Protein AF-0000000084723306 (afdb_homodimer)

Solvent-accessible surface area (backbone atoms only — not comparable to full-atom values): 21082 Å² total; per-residue (Å²): 136,85,81,79,78,78,78,78,74,77,69,77,75,70,70,51,88,80,43,56,67,40,31,52,38,28,40,52,49,48,55,43,31,53,76,49,67,52,81,83,61,46,76,93,48,53,21,22,34,36,47,52,53,51,26,50,50,51,19,35,56,74,74,40,46,77,64,47,35,43,48,88,34,17,25,87,83,63,43,73,21,88,58,48,54,48,63,30,33,55,72,54,35,30,40,82,69,45,47,48,69,71,45,63,73,64,61,46,41,65,20,32,45,36,32,44,43,87,45,95,94,42,74,44,62,47,41,26,39,31,32,50,48,87,57,57,92,76,39,73,46,27,30,41,32,31,85,47,50,85,89,58,66,44,41,72,47,51,49,75,51,27,60,76,70,39,61,69,76,64,15,74,38,73,84,27,84,26,33,73,27,32,29,34,46,54,88,71,68,102,137,85,80,80,78,78,77,76,72,77,68,77,74,69,69,51,86,79,43,57,66,40,32,53,36,28,37,52,48,49,54,43,31,52,77,48,69,53,82,80,61,44,76,93,48,51,21,23,34,35,47,54,52,51,26,49,51,53,19,34,55,73,74,41,46,75,62,47,35,44,49,90,34,16,25,88,84,62,43,72,21,88,59,50,53,48,65,30,33,54,72,53,34,29,38,81,69,45,48,49,70,72,46,64,74,64,62,47,39,65,22,33,43,35,31,45,44,85,46,95,94,42,73,45,61,46,42,27,38,31,31,48,48,88,57,56,92,77,39,74,46,28,31,41,34,30,82,47,51,85,89,58,66,44,43,72,46,51,50,77,52,25,62,75,68,39,61,69,77,64,15,75,39,72,87,28,84,25,33,73,25,33,31,34,47,53,87,70,69,102

Organism: Cystobacter fuscus (strain ATCC 25194 / DSM 2262 / NBRC 100088 / M29) (NCBI:txid1242864)

InterPro domains:
  IPR009558 Protein of unknown function DUF1175 [PF06672] (15-63)
  IPR009558 Protein of unknown function DUF1175 [PF06672] (76-186)

Radius of gyration: 25.08 Å; Cα contacts (8 Å, |Δi|>4): 666; chains: 2; bounding box: 41×104×66 Å

Nearest PDB structures (foldseek):
  7bk8-assembly1_A  TM=7.528E-01  e=3.345E-08  Pseudomonas aeruginosa PAO1
  2d9w-assembly1_A  TM=4.882E-01  e=3.701E-01  Homo sapiens
  8oig-assembly3_C  TM=3.434E-01  e=7.693E-01  Staphylococcus aureus
  8co8-assembly1_A-2  TM=3.604E-01  e=6.500E+00  West Nile virus
  7bk8-assembly1_A  TM=7.575E-01  e=2.977E-08  Pseudomonas aeruginosa PAO1

Sequence (380 aa):
MLSLLLLLSLHAAPASADEAPLRREVARVAIAQVRQMDPAWHPAQRDCAGLVRFVFRSAYRRWRPERLATPLWRDDRGAPGDFADAETLLARSFVPLGRDEATRESLRTGDVVAFRLERDAGPVFHLMLVVRPEDKAHAPTRVVYHPGEPGAAVRTGVLQSLVTEAPLEWRPVPQNTAFLGFFRFKEWTRMLSLLLLLSLHAAPASADEAPLRREVARVAIAQVRQMDPAWHPAQRDCAGLVRFVFRSAYRRWRPERLATPLWRDDRGAPGDFADAETLLARSFVPLGRDEATRESLRTGDVVAFRLERDAGPVFHLMLVVRPEDKAHAPTRVVYHPGEPGAAVRTGVLQSLVTEAPLEWRPVPQNTAFLGFFRFKEWTR

Secondary structure (DSSP, 8-state):
----------------TTTHHHHHHHHHHHHHHHHS--TTS-GGG-SHHHHHHHHHHHHHHHH-GGGGGS-SEE-TTSSEES---HHHIIIIIEEEEESSHHHHHT--TT-EEEEEE--TT--EEEEEEEE--S-TTTS--EEEE--SSTTPPPEEEEHHHHHHHS-GGG--STT-TTEEEEEEEGGG--/----------------TTTHHHHHHHHHHHHHHHHS--TTS-GGG-SHHHHHHHHHHHHHHHH-GGGGGS-SEE-TTSSEES---HHHIIIIIEEEEESSHHHHHT--TT-EEEEEE--TT--EEEEEEEE--S-TTTS--EEEE--SSTTPPPEEEEHHHHHHHS-GGG--STT-TTEEEEEEEGGG--

Structure (mmCIF, N/CA/C/O backbone):
data_AF-0000000084723306-model_v1
#
loop_
_entity.id
_entity.type
_entity.pdbx_description
1 polymer 'DUF1175 family protein'
#
loop_
_atom_site.group_PDB
_atom_site.id
_atom_site.type_symbol
_atom_site.label_atom_id
_atom_site.label_alt_id
_atom_site.label_comp_id
_atom_site.label_asym_id
_atom_site.label_entity_id
_atom_site.label_seq_id
_atom_site.pdbx_PDB_ins_code
_atom_site.Cartn_x
_atom_site.Cartn_y
_atom_site.Cartn_z
_atom_site.occupancy
_atom_site.B_iso_or_equiv
_atom_site.auth_seq_id
_atom_site.auth_comp_id
_atom_site.auth_asym_id
_atom_site.auth_atom_id
_atom_site.pdbx_PDB_model_num
ATOM 1 N N . MET A 1 1 ? -19.062 -47.281 -40.5 1 42.28 1 MET A N 1
ATOM 2 C CA . MET A 1 1 ? -19.359 -45.938 -39.969 1 42.28 1 MET A CA 1
ATOM 3 C C . MET A 1 1 ? -18.188 -45.406 -39.156 1 42.28 1 MET A C 1
ATOM 5 O O . MET A 1 1 ? -17.891 -45.938 -38.062 1 42.28 1 MET A O 1
ATOM 9 N N . LEU A 1 2 ? -17.094 -44.812 -39.781 1 46.44 2 LEU A N 1
ATOM 10 C CA . LEU A 1 2 ? -15.836 -44.25 -39.281 1 46.44 2 LEU A CA 1
ATOM 11 C C . LEU A 1 2 ? -16.078 -42.969 -38.469 1 46.44 2 LEU A C 1
ATOM 13 O O . LEU A 1 2 ? -16.562 -41.969 -39.031 1 46.44 2 LEU A O 1
ATOM 17 N N . SER A 1 3 ? -16.266 -43.094 -37.125 1 47.47 3 SER A N 1
ATOM 18 C CA . SER A 1 3 ? -16.422 -41.938 -36.219 1 47.47 3 SER A CA 1
ATOM 19 C C . SER A 1 3 ? -15.148 -41.094 -36.188 1 47.47 3 SER A C 1
ATOM 21 O O . SER A 1 3 ? -14.078 -41.594 -35.812 1 47.47 3 SER A O 1
ATOM 23 N N . LEU A 1 4 ? -15.109 -40 -36.938 1 50.31 4 LEU A N 1
ATOM 24 C CA . LEU A 1 4 ? -14.039 -39 -36.906 1 50.31 4 LEU A CA 1
ATOM 25 C C . LEU A 1 4 ? -14.016 -38.281 -35.562 1 50.31 4 LEU A C 1
ATOM 27 O O . LEU A 1 4 ? -14.953 -37.562 -35.25 1 50.31 4 LEU A O 1
ATOM 31 N N . LEU A 1 5 ? -13.172 -38.781 -34.656 1 46.38 5 LEU A N 1
ATOM 32 C CA . LEU A 1 5 ? -12.883 -38.062 -33.406 1 46.38 5 LEU A CA 1
ATOM 33 C C . LEU A 1 5 ? -12.086 -36.812 -33.688 1 46.38 5 LEU A C 1
ATOM 35 O O . LEU A 1 5 ? -10.922 -36.875 -34.094 1 46.38 5 LEU A O 1
ATOM 39 N N . LEU A 1 6 ? -12.742 -35.688 -33.844 1 45.19 6 LEU A N 1
ATOM 40 C CA . LEU A 1 6 ? -12.094 -34.375 -33.938 1 45.19 6 LEU A CA 1
ATOM 41 C C . LEU A 1 6 ? -11.398 -34 -32.625 1 45.19 6 LEU A C 1
ATOM 43 O O . LEU A 1 6 ? -12.062 -33.781 -31.625 1 45.19 6 LEU A O 1
ATOM 47 N N . LEU A 1 7 ? -10.141 -34.344 -32.594 1 42.47 7 LEU A N 1
ATOM 48 C CA . LEU A 1 7 ? -9.305 -33.844 -31.5 1 42.47 7 LEU A CA 1
ATOM 49 C C . LEU A 1 7 ? -9.148 -32.312 -31.625 1 42.47 7 LEU A C 1
ATOM 51 O O . LEU A 1 7 ? -8.477 -31.828 -32.531 1 42.47 7 LEU A O 1
ATOM 55 N N . LEU A 1 8 ? -10.07 -31.531 -31.156 1 43.78 8 LEU A N 1
ATOM 56 C CA . LEU A 1 8 ? -9.852 -30.094 -31 1 43.78 8 LEU A CA 1
ATOM 57 C C . LEU A 1 8 ? -8.648 -29.828 -30.094 1 43.78 8 LEU A C 1
ATOM 59 O O . LEU A 1 8 ? -8.734 -30 -28.875 1 43.78 8 LEU A O 1
ATOM 63 N N . SER A 1 9 ? -7.488 -29.828 -30.672 1 40.56 9 SER A N 1
ATOM 64 C CA . SER A 1 9 ? -6.355 -29.281 -29.938 1 40.56 9 SER A CA 1
ATOM 65 C C . SER A 1 9 ? -6.574 -27.812 -29.578 1 40.56 9 SER A C 1
ATOM 67 O O . SER A 1 9 ? -6.641 -26.969 -30.469 1 40.56 9 SER A O 1
ATOM 69 N N . LEU A 1 10 ? -7.223 -27.531 -28.578 1 40.69 10 LEU A N 1
ATOM 70 C CA . LEU A 1 10 ? -7.176 -26.156 -28.078 1 40.69 10 LEU A CA 1
ATOM 71 C C . LEU A 1 10 ? -5.734 -25.672 -27.969 1 40.69 10 LEU A C 1
ATOM 73 O O . LEU A 1 10 ? -5.047 -25.969 -27 1 40.69 10 LEU A O 1
ATOM 77 N N . HIS A 1 11 ? -5.078 -25.422 -29.094 1 43.56 11 HIS A N 1
ATOM 78 C CA . HIS A 1 11 ? -3.811 -24.703 -29.031 1 43.56 11 HIS A CA 1
ATOM 79 C C . HIS A 1 11 ? -3.932 -23.453 -28.172 1 43.56 11 HIS A C 1
ATOM 81 O O . HIS A 1 11 ? -4.859 -22.656 -28.344 1 43.56 11 HIS A O 1
ATOM 87 N N . ALA A 1 12 ? -3.375 -23.438 -27 1 44.44 12 ALA A N 1
ATOM 88 C CA . ALA A 1 12 ? -3.248 -22.203 -26.234 1 44.44 12 ALA A CA 1
ATOM 89 C C . ALA A 1 12 ? -2.744 -21.062 -27.125 1 44.44 12 ALA A C 1
ATOM 91 O O . ALA A 1 12 ? -1.764 -21.219 -27.844 1 44.44 12 ALA A O 1
ATOM 92 N N . ALA A 1 13 ? -3.545 -20.016 -27.469 1 45.03 13 ALA A N 1
ATOM 93 C CA . ALA A 1 13 ? -3.186 -18.844 -28.266 1 45.03 13 ALA A CA 1
ATOM 94 C C . ALA A 1 13 ? -1.834 -18.281 -27.828 1 45.03 13 ALA A C 1
ATOM 96 O O . ALA A 1 13 ? -1.558 -18.156 -26.641 1 45.03 13 ALA A O 1
ATOM 97 N N . PRO A 1 14 ? -0.809 -18.109 -28.734 1 45.81 14 PRO A N 1
ATOM 98 C CA . PRO A 1 14 ? 0.518 -17.562 -28.422 1 45.81 14 PRO A CA 1
ATOM 99 C C . PRO A 1 14 ? 0.457 -16.266 -27.625 1 45.81 14 PRO A C 1
ATOM 101 O O . PRO A 1 14 ? -0.487 -15.484 -27.766 1 45.81 14 PRO A O 1
ATOM 104 N N . ALA A 1 15 ? 1.093 -16.281 -26.422 1 51.62 15 ALA A N 1
ATOM 105 C CA . ALA A 1 15 ? 1.283 -15.016 -25.719 1 51.62 15 ALA A CA 1
ATOM 106 C C . ALA A 1 15 ? 1.588 -13.891 -26.703 1 51.62 15 ALA A C 1
ATOM 108 O O . ALA A 1 15 ? 2.396 -14.055 -27.609 1 51.62 15 ALA A O 1
ATOM 109 N N . SER A 1 16 ? 0.68 -12.945 -26.828 1 53.72 16 SER A N 1
ATOM 110 C CA . SER A 1 16 ? 1.024 -11.836 -27.719 1 53.72 16 SER A CA 1
ATOM 111 C C . SER A 1 16 ? 2.48 -11.422 -27.547 1 53.72 16 SER A C 1
ATOM 113 O O . SER A 1 16 ? 3.016 -11.469 -26.438 1 53.72 16 SER A O 1
ATOM 115 N N . ALA A 1 17 ? 3.326 -11.414 -28.562 1 56.91 17 ALA A N 1
ATOM 116 C CA . ALA A 1 17 ? 4.727 -11.008 -28.641 1 56.91 17 ALA A CA 1
ATOM 117 C C . ALA A 1 17 ? 5.051 -9.945 -27.594 1 56.91 17 ALA A C 1
ATOM 119 O O . ALA A 1 17 ? 6.188 -9.844 -27.125 1 56.91 17 ALA A O 1
ATOM 120 N N . ASP A 1 18 ? 4 -9.398 -26.953 1 75.56 18 ASP A N 1
ATOM 121 C CA . ASP A 1 18 ? 4.23 -8.234 -26.094 1 75.56 18 ASP A CA 1
ATOM 122 C C . ASP A 1 18 ? 4.289 -8.641 -24.625 1 75.56 18 ASP A C 1
ATOM 124 O O . ASP A 1 18 ? 4.863 -7.926 -23.797 1 75.56 18 ASP A O 1
ATOM 128 N N . GLU A 1 19 ? 4.09 -10.016 -24.312 1 91.12 19 GLU A N 1
ATOM 129 C CA . GLU A 1 19 ? 4.004 -10.422 -22.922 1 91.12 19 GLU A CA 1
ATOM 130 C C . GLU A 1 19 ? 5.254 -11.18 -22.484 1 91.12 19 GLU A C 1
ATOM 132 O O . GLU A 1 19 ? 5.559 -11.25 -21.297 1 91.12 19 GLU A O 1
ATOM 137 N N . ALA A 1 20 ? 5.957 -11.734 -23.453 1 91.88 20 ALA A N 1
ATOM 138 C CA . ALA A 1 20 ? 7.035 -12.672 -23.141 1 91.88 20 ALA A CA 1
ATOM 139 C C . ALA A 1 20 ? 8.102 -12 -22.281 1 91.88 20 ALA A C 1
ATOM 141 O O . ALA A 1 20 ? 8.484 -12.539 -21.234 1 91.88 20 ALA A O 1
ATOM 142 N N . PRO A 1 21 ? 8.516 -10.781 -22.688 1 94.62 21 PRO A N 1
ATOM 143 C CA . PRO A 1 21 ? 9.516 -10.148 -21.828 1 94.62 21 PRO A CA 1
ATOM 144 C C . PRO A 1 21 ? 8.984 -9.844 -20.438 1 94.62 21 PRO A C 1
ATOM 146 O O . PRO A 1 21 ? 9.727 -9.906 -19.453 1 94.62 21 PRO A O 1
ATOM 149 N N . LEU A 1 22 ? 7.742 -9.484 -20.297 1 96.56 22 LEU A N 1
ATOM 150 C CA . LEU A 1 22 ? 7.125 -9.219 -19 1 96.56 22 LEU A CA 1
ATOM 151 C C . LEU A 1 22 ? 7.086 -10.484 -18.141 1 96.56 22 LEU A C 1
ATOM 153 O O . LEU A 1 22 ? 7.449 -10.453 -16.969 1 96.56 22 LEU A O 1
ATOM 157 N N . ARG A 1 23 ? 6.707 -11.586 -18.719 1 96.94 23 ARG A N 1
ATOM 158 C CA . ARG A 1 23 ? 6.637 -12.852 -18 1 96.94 23 ARG A CA 1
ATOM 159 C C . ARG A 1 23 ? 8.023 -13.289 -17.531 1 96.94 23 ARG A C 1
ATOM 161 O O . ARG A 1 23 ? 8.18 -13.773 -16.406 1 96.94 23 ARG A O 1
ATOM 168 N N . ARG A 1 24 ? 8.992 -13.133 -18.359 1 96.5 24 ARG A N 1
ATOM 169 C CA . ARG A 1 24 ? 10.352 -13.469 -17.969 1 96.5 24 ARG A CA 1
ATOM 170 C C . ARG A 1 24 ? 10.812 -12.625 -16.781 1 96.5 24 ARG A C 1
ATOM 172 O O . ARG A 1 24 ? 11.453 -13.133 -15.867 1 96.5 24 ARG A O 1
ATOM 179 N N . GLU A 1 25 ? 10.484 -11.344 -16.859 1 97.38 25 GLU A N 1
ATOM 180 C CA . GLU A 1 25 ? 10.867 -10.453 -15.773 1 97.38 25 GLU A CA 1
ATOM 181 C C . GLU A 1 25 ? 10.117 -10.789 -14.492 1 97.38 25 GLU A C 1
ATOM 183 O O . GLU A 1 25 ? 10.68 -10.719 -13.398 1 97.38 25 GLU A O 1
ATOM 188 N N . VAL A 1 26 ? 8.867 -11.164 -14.602 1 98.19 26 VAL A N 1
ATOM 189 C CA . VAL A 1 26 ? 8.086 -11.617 -13.453 1 98.19 26 VAL A CA 1
ATOM 190 C C . VAL A 1 26 ? 8.781 -12.805 -12.789 1 98.19 26 VAL A C 1
ATOM 192 O O . VAL A 1 26 ? 8.961 -12.828 -11.57 1 98.19 26 VAL A O 1
ATOM 195 N N . ALA A 1 27 ? 9.195 -13.75 -13.602 1 98 27 ALA A N 1
ATOM 196 C CA . ALA A 1 27 ? 9.906 -14.906 -13.078 1 98 27 ALA A CA 1
ATOM 197 C C . ALA A 1 27 ? 11.195 -14.484 -12.367 1 98 27 ALA A C 1
ATOM 199 O O . ALA A 1 27 ? 11.461 -14.914 -11.242 1 98 27 ALA A O 1
ATOM 200 N N . ARG A 1 28 ? 11.938 -13.633 -12.992 1 97.56 28 ARG A N 1
ATOM 201 C CA . ARG A 1 28 ? 13.219 -13.188 -12.445 1 97.56 28 ARG A CA 1
ATOM 202 C C . ARG A 1 28 ? 13.031 -12.484 -11.109 1 97.56 28 ARG A C 1
ATOM 204 O O . ARG A 1 28 ? 13.719 -12.789 -10.133 1 97.56 28 ARG A O 1
ATOM 211 N N . VAL A 1 29 ? 12.109 -11.539 -11.062 1 98.12 29 VAL A N 1
ATOM 212 C CA . VAL A 1 29 ? 11.891 -10.758 -9.852 1 98.12 29 VAL A CA 1
ATOM 213 C C . VAL A 1 29 ? 11.344 -11.664 -8.75 1 98.12 29 VAL A C 1
ATOM 215 O O . VAL A 1 29 ? 11.766 -11.562 -7.594 1 98.12 29 VAL A O 1
ATOM 218 N N . ALA A 1 30 ? 10.406 -12.578 -9.07 1 98.69 30 ALA A N 1
ATOM 219 C CA . ALA A 1 30 ? 9.836 -13.484 -8.078 1 98.69 30 ALA A CA 1
ATOM 220 C C . ALA A 1 30 ? 10.922 -14.359 -7.449 1 98.69 30 ALA A C 1
ATOM 222 O O . ALA A 1 30 ? 11.023 -14.445 -6.223 1 98.69 30 ALA A O 1
ATOM 223 N N . ILE A 1 31 ? 11.719 -14.938 -8.25 1 97.75 31 ILE A N 1
ATOM 224 C CA . ILE A 1 31 ? 12.766 -15.844 -7.785 1 97.75 31 ILE A CA 1
ATOM 225 C C . ILE A 1 31 ? 13.789 -15.062 -6.961 1 97.75 31 ILE A C 1
ATOM 227 O O . ILE A 1 31 ? 14.305 -15.57 -5.961 1 97.75 31 ILE A O 1
ATOM 231 N N . ALA A 1 32 ? 14.078 -13.836 -7.352 1 98.38 32 ALA A N 1
ATOM 232 C CA . ALA A 1 32 ? 15.008 -13 -6.602 1 98.38 32 ALA A CA 1
ATOM 233 C C . ALA A 1 32 ? 14.516 -12.766 -5.176 1 98.38 32 ALA A C 1
ATOM 235 O O . ALA A 1 32 ? 15.312 -12.688 -4.242 1 98.38 32 ALA A O 1
ATOM 236 N N . GLN A 1 33 ? 13.117 -12.68 -5 1 98.44 33 GLN A N 1
ATOM 237 C CA . GLN A 1 33 ? 12.578 -12.438 -3.666 1 98.44 33 GLN A CA 1
ATOM 238 C C . GLN A 1 33 ? 12.789 -13.648 -2.762 1 98.44 33 GLN A C 1
ATOM 240 O O . GLN A 1 33 ? 12.852 -13.508 -1.538 1 98.44 33 GLN A O 1
ATOM 245 N N . VAL A 1 34 ? 12.875 -14.898 -3.334 1 98.56 34 VAL A N 1
ATOM 246 C CA . VAL A 1 34 ? 13.141 -16.109 -2.562 1 98.56 34 VAL A CA 1
ATOM 247 C C . VAL A 1 34 ? 14.555 -16.047 -1.976 1 98.56 34 VAL A C 1
ATOM 249 O O . VAL A 1 34 ? 14.773 -16.438 -0.827 1 98.56 34 VAL A O 1
ATOM 252 N N . ARG A 1 35 ? 15.414 -15.508 -2.73 1 97.5 35 ARG A N 1
ATOM 253 C CA . ARG A 1 35 ? 16.812 -15.422 -2.303 1 97.5 35 ARG A CA 1
ATOM 254 C C . ARG A 1 35 ? 17 -14.289 -1.304 1 97.5 35 ARG A C 1
ATOM 256 O O . ARG A 1 35 ? 17.641 -14.477 -0.262 1 97.5 35 ARG A O 1
ATOM 263 N N . GLN A 1 36 ? 16.531 -13.172 -1.68 1 97.62 36 GLN A N 1
ATOM 264 C CA . GLN A 1 36 ? 16.625 -11.969 -0.862 1 97.62 36 GLN A CA 1
ATOM 265 C C . GLN A 1 36 ? 15.516 -10.977 -1.213 1 97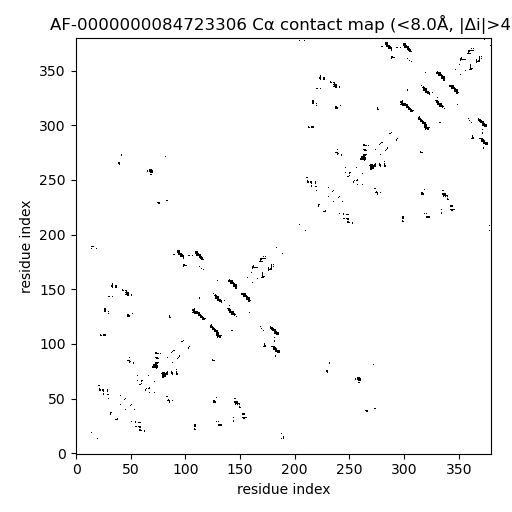.62 36 GLN A C 1
ATOM 267 O O . GLN A 1 36 ? 15.438 -10.5 -2.346 1 97.62 36 GLN A O 1
ATOM 272 N N . MET A 1 37 ? 14.75 -10.719 -0.173 1 97.06 37 MET A N 1
ATOM 273 C CA . MET A 1 37 ? 13.672 -9.766 -0.421 1 97.06 37 MET A CA 1
ATOM 274 C C . MET A 1 37 ? 14.227 -8.383 -0.728 1 97.06 37 MET A C 1
ATOM 276 O O . MET A 1 37 ? 15.125 -7.898 -0.037 1 97.06 37 MET A O 1
ATOM 280 N N . ASP A 1 38 ? 13.734 -7.801 -1.763 1 95.06 38 ASP A N 1
ATOM 281 C CA . ASP A 1 38 ? 14.133 -6.465 -2.195 1 95.06 38 ASP A CA 1
ATOM 282 C C . ASP A 1 38 ? 13.758 -5.414 -1.153 1 95.06 38 ASP A C 1
ATOM 284 O O . ASP A 1 38 ? 12.609 -5.352 -0.715 1 95.06 38 ASP A O 1
ATOM 288 N N . PRO A 1 39 ? 14.703 -4.59 -0.721 1 90.5 39 PRO A N 1
ATOM 289 C CA . PRO A 1 39 ? 14.391 -3.547 0.26 1 90.5 39 PRO A CA 1
ATOM 290 C C . PRO A 1 39 ? 13.336 -2.562 -0.237 1 90.5 39 PRO A C 1
ATOM 292 O O . PRO A 1 39 ? 12.688 -1.889 0.567 1 90.5 39 PRO A O 1
ATOM 295 N N . ALA A 1 40 ? 13.148 -2.484 -1.541 1 90.06 40 ALA A N 1
ATOM 296 C CA . ALA A 1 40 ? 12.125 -1.611 -2.105 1 90.06 40 ALA A CA 1
ATOM 297 C C . ALA A 1 40 ? 10.727 -2.168 -1.849 1 90.06 40 ALA A C 1
ATOM 299 O O . ALA A 1 40 ? 9.727 -1.455 -1.992 1 90.06 40 ALA A O 1
ATOM 300 N N . TRP A 1 41 ? 10.656 -3.422 -1.561 1 94.94 41 TRP A N 1
ATOM 301 C CA . TRP A 1 41 ? 9.391 -4.031 -1.144 1 94.94 41 TRP A CA 1
ATOM 302 C C . TRP A 1 41 ? 9.172 -3.844 0.353 1 94.94 41 TRP A C 1
ATOM 304 O O . TRP A 1 41 ? 9.578 -4.684 1.158 1 94.94 41 TRP A O 1
ATOM 314 N N . HIS A 1 42 ? 8.477 -2.832 0.705 1 93.62 42 HIS A N 1
ATOM 315 C CA . HIS A 1 42 ? 8.352 -2.369 2.082 1 93.62 42 HIS A CA 1
ATOM 316 C C . HIS A 1 42 ? 7.754 -3.449 2.975 1 93.62 42 HIS A C 1
ATOM 318 O O . HIS A 1 42 ? 6.801 -4.129 2.58 1 93.62 42 HIS A O 1
ATOM 324 N N . PRO A 1 43 ? 8.242 -3.559 4.199 1 93.19 43 PRO A N 1
ATOM 325 C CA . PRO A 1 43 ? 7.801 -4.625 5.102 1 93.19 43 PRO A CA 1
ATOM 326 C C . PRO A 1 43 ? 6.289 -4.621 5.32 1 93.19 43 PRO A C 1
ATOM 328 O O . PRO A 1 43 ? 5.668 -5.684 5.387 1 93.19 43 PRO A O 1
ATOM 331 N N . ALA A 1 44 ? 5.672 -3.457 5.277 1 93.31 44 ALA A N 1
ATOM 332 C CA . ALA A 1 44 ? 4.242 -3.336 5.551 1 93.31 44 ALA A CA 1
ATOM 333 C C . ALA A 1 44 ? 3.414 -3.871 4.387 1 93.31 44 ALA A C 1
ATOM 335 O O . ALA A 1 44 ? 2.203 -4.066 4.516 1 93.31 44 ALA A O 1
ATOM 336 N N . GLN A 1 45 ? 4.09 -4.105 3.285 1 95.31 45 GLN A N 1
ATOM 337 C CA . GLN A 1 45 ? 3.396 -4.574 2.09 1 95.31 45 GLN A CA 1
ATOM 338 C C . GLN A 1 45 ? 3.65 -6.062 1.858 1 95.31 45 GLN A C 1
ATOM 340 O O . GLN A 1 45 ? 3.146 -6.641 0.893 1 95.31 45 GLN A O 1
ATOM 345 N N . ARG A 1 46 ? 4.395 -6.703 2.748 1 97.31 46 ARG A N 1
ATOM 346 C CA . ARG A 1 46 ? 4.891 -8.047 2.471 1 97.31 46 ARG A CA 1
ATOM 347 C C . ARG A 1 46 ? 3.879 -9.102 2.908 1 97.31 46 ARG A C 1
ATOM 349 O O . ARG A 1 46 ? 3.855 -9.5 4.074 1 97.31 46 ARG A O 1
ATOM 356 N N . ASP A 1 47 ? 3.049 -9.531 2.047 1 98 47 ASP A N 1
ATOM 357 C CA . ASP A 1 47 ? 2.115 -10.656 2.098 1 98 47 ASP A CA 1
ATOM 358 C C . ASP A 1 47 ? 1.979 -11.32 0.729 1 98 47 ASP A C 1
ATOM 360 O O . ASP A 1 47 ? 2.729 -11 -0.197 1 98 47 ASP A O 1
ATOM 364 N N . CYS A 1 48 ? 1.097 -12.25 0.614 1 98.62 48 CYS A N 1
ATOM 365 C CA . CYS A 1 48 ? 0.976 -12.992 -0.638 1 98.62 48 CYS A CA 1
ATOM 366 C C . CYS A 1 48 ? 0.579 -12.062 -1.781 1 98.62 48 CYS A C 1
ATOM 368 O O . CYS A 1 48 ? 1.154 -12.133 -2.869 1 98.62 48 CYS A O 1
ATOM 370 N N . ALA A 1 49 ? -0.453 -11.211 -1.558 1 98.69 49 ALA A N 1
ATOM 371 C CA . ALA A 1 49 ? -0.891 -10.266 -2.578 1 98.69 49 ALA A CA 1
ATOM 372 C C . ALA A 1 49 ? 0.172 -9.203 -2.83 1 98.69 49 ALA A C 1
ATOM 374 O O . ALA A 1 49 ? 0.334 -8.727 -3.957 1 98.69 49 ALA A O 1
ATOM 375 N N . GLY A 1 50 ? 0.875 -8.812 -1.754 1 98.31 50 GLY A N 1
ATOM 376 C CA . GLY A 1 50 ? 1.97 -7.863 -1.893 1 98.31 50 GLY A CA 1
ATOM 377 C C . GLY A 1 50 ? 3.076 -8.359 -2.805 1 98.31 50 GLY A C 1
ATOM 378 O O . GLY A 1 50 ? 3.674 -7.574 -3.547 1 98.31 50 GLY A O 1
ATOM 379 N N . LEU A 1 51 ? 3.395 -9.633 -2.73 1 98.81 51 LEU A N 1
ATOM 380 C CA . LEU A 1 51 ? 4.387 -10.203 -3.633 1 98.81 51 LEU A CA 1
ATOM 381 C C . LEU A 1 51 ? 3.941 -10.078 -5.086 1 98.81 51 LEU A C 1
ATOM 383 O O . LEU A 1 51 ? 4.727 -9.68 -5.949 1 98.81 51 LEU A O 1
ATOM 387 N N . VAL A 1 52 ? 2.658 -10.375 -5.332 1 98.81 52 VAL A N 1
ATOM 388 C CA . VAL A 1 52 ? 2.123 -10.273 -6.684 1 98.81 52 VAL A CA 1
ATOM 389 C C . VAL A 1 52 ? 2.23 -8.828 -7.176 1 98.81 52 VAL A C 1
ATOM 391 O O . VAL A 1 52 ? 2.764 -8.57 -8.258 1 98.81 52 VAL A O 1
ATOM 394 N N . ARG A 1 53 ? 1.778 -7.879 -6.332 1 97.75 53 ARG A N 1
ATOM 395 C CA . ARG A 1 53 ? 1.815 -6.469 -6.715 1 97.75 53 ARG A CA 1
ATOM 396 C C . ARG A 1 53 ? 3.246 -6.012 -6.977 1 97.75 53 ARG A C 1
ATOM 398 O O . ARG A 1 53 ? 3.516 -5.336 -7.969 1 97.75 53 ARG A O 1
ATOM 405 N N . PHE A 1 54 ? 4.164 -6.379 -6.105 1 97.38 54 PHE A N 1
ATOM 406 C CA . PHE A 1 54 ? 5.551 -5.938 -6.203 1 97.38 54 PHE A CA 1
ATOM 407 C C . PHE A 1 54 ? 6.207 -6.48 -7.469 1 97.38 54 PHE A C 1
ATOM 409 O O . PHE A 1 54 ? 6.844 -5.738 -8.211 1 97.38 54 PHE A O 1
ATOM 416 N N . VAL A 1 55 ? 5.996 -7.766 -7.711 1 98.38 55 VAL A N 1
ATOM 417 C CA . VAL A 1 55 ? 6.637 -8.461 -8.82 1 98.38 55 VAL A CA 1
ATOM 418 C C . VAL A 1 55 ? 6.121 -7.906 -10.148 1 98.38 55 VAL A C 1
ATOM 420 O O . VAL A 1 55 ? 6.906 -7.586 -11.047 1 98.38 55 VAL A O 1
ATOM 423 N N . PHE A 1 56 ? 4.809 -7.77 -10.258 1 97.38 56 PHE A N 1
ATOM 424 C CA . PHE A 1 56 ? 4.23 -7.258 -11.492 1 97.38 56 PHE A CA 1
ATOM 425 C C . PHE A 1 56 ? 4.652 -5.812 -11.727 1 97.38 56 PHE A C 1
ATOM 427 O O . PHE A 1 56 ? 5.062 -5.453 -12.836 1 97.38 56 PHE A O 1
ATOM 434 N N . ARG A 1 57 ? 4.562 -5.016 -10.727 1 94.25 57 ARG A N 1
ATOM 435 C CA . ARG A 1 57 ? 4.949 -3.619 -10.891 1 94.25 57 ARG A CA 1
ATOM 436 C C . ARG A 1 57 ? 6.414 -3.5 -11.297 1 94.25 57 ARG A C 1
ATOM 438 O O . ARG A 1 57 ? 6.758 -2.691 -12.164 1 94.25 57 ARG A O 1
ATOM 445 N N . SER A 1 58 ? 7.27 -4.316 -10.656 1 94.31 58 SER A N 1
ATOM 446 C CA . SER A 1 58 ? 8.688 -4.324 -11 1 94.31 58 SER A CA 1
ATOM 447 C C . SER A 1 58 ? 8.906 -4.703 -12.461 1 94.31 58 SER A C 1
ATOM 449 O O . SER A 1 58 ? 9.695 -4.07 -13.164 1 94.31 58 SER A O 1
ATOM 451 N N . ALA A 1 59 ? 8.164 -5.707 -12.867 1 96.5 59 ALA A N 1
ATOM 452 C CA . ALA A 1 59 ? 8.305 -6.16 -14.25 1 96.5 59 ALA A CA 1
ATOM 453 C C . ALA A 1 59 ? 7.852 -5.086 -15.227 1 96.5 59 ALA A C 1
ATOM 455 O O . ALA A 1 59 ? 8.539 -4.809 -16.219 1 96.5 59 ALA A O 1
ATOM 456 N N . TYR A 1 60 ? 6.707 -4.453 -14.961 1 93.75 60 TYR A N 1
ATOM 457 C CA . TYR A 1 60 ? 6.188 -3.42 -15.844 1 93.75 60 TYR A CA 1
ATOM 458 C C . TYR A 1 60 ? 7.086 -2.188 -15.836 1 93.75 60 TYR A C 1
ATOM 460 O O . TYR A 1 60 ? 7.25 -1.523 -16.859 1 93.75 60 TYR A O 1
ATOM 468 N N . ARG A 1 61 ? 7.664 -1.862 -14.719 1 90.5 61 ARG A N 1
ATOM 469 C CA . ARG A 1 61 ? 8.594 -0.739 -14.648 1 90.5 61 ARG A CA 1
ATOM 470 C C . ARG A 1 61 ? 9.773 -0.937 -15.594 1 90.5 61 ARG A C 1
ATOM 472 O O . ARG A 1 61 ? 10.234 0.015 -16.219 1 90.5 61 ARG A O 1
ATOM 479 N N . ARG A 1 62 ? 10.188 -2.135 -15.695 1 92.62 62 ARG A N 1
ATOM 480 C CA . ARG A 1 62 ? 11.367 -2.432 -16.5 1 92.62 62 ARG A CA 1
ATOM 481 C C . ARG A 1 62 ? 11.016 -2.506 -17.984 1 92.62 62 ARG A C 1
ATOM 483 O O . ARG A 1 62 ? 11.75 -1.991 -18.828 1 92.62 62 ARG A O 1
ATOM 490 N N . TRP A 1 63 ? 9.859 -3.051 -18.297 1 94.62 63 TRP A N 1
ATOM 491 C CA . TRP A 1 63 ? 9.68 -3.439 -19.703 1 94.62 63 TRP A CA 1
ATOM 492 C C . TRP A 1 63 ? 8.57 -2.621 -20.344 1 94.62 63 TRP A C 1
ATOM 494 O O . TRP A 1 63 ? 8.492 -2.533 -21.578 1 94.62 63 TRP A O 1
ATOM 504 N N . ARG A 1 64 ? 7.648 -2.078 -19.562 1 93.62 64 ARG A N 1
ATOM 505 C CA . ARG A 1 64 ? 6.547 -1.275 -20.078 1 93.62 64 ARG A CA 1
ATOM 506 C C . ARG A 1 64 ? 6.164 -0.173 -19.094 1 93.62 64 ARG A C 1
ATOM 508 O O . ARG A 1 64 ? 5.012 -0.091 -18.672 1 93.62 64 ARG A O 1
ATOM 515 N N . PRO A 1 65 ? 7.105 0.74 -18.812 1 87.88 65 PRO A N 1
ATOM 516 C CA . PRO A 1 65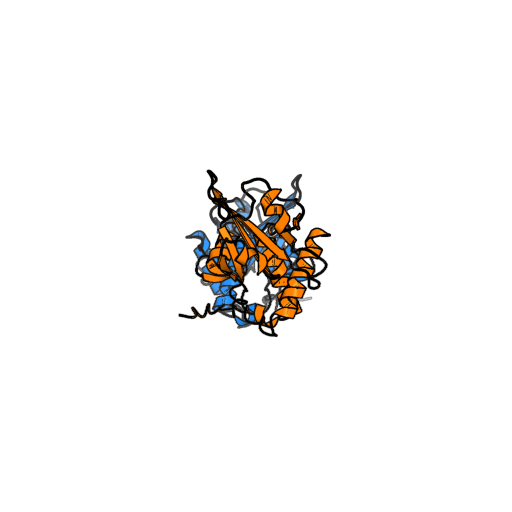 ? 6.844 1.765 -17.797 1 87.88 65 PRO A CA 1
ATOM 517 C C . PRO A 1 65 ? 5.652 2.652 -18.156 1 87.88 65 PRO A C 1
ATOM 519 O O . PRO A 1 65 ? 4.969 3.16 -17.266 1 87.88 65 PRO A O 1
ATOM 522 N N . GLU A 1 66 ? 5.316 2.797 -19.422 1 85.5 66 GLU A N 1
ATOM 523 C CA . GLU A 1 66 ? 4.207 3.643 -19.844 1 85.5 66 GLU A CA 1
ATOM 524 C C . GLU A 1 66 ? 2.871 3.084 -19.359 1 85.5 66 GLU A C 1
ATOM 526 O O . GLU A 1 66 ? 1.924 3.838 -19.125 1 85.5 66 GLU A O 1
ATOM 531 N N . ARG A 1 67 ? 2.809 1.784 -19.156 1 90.25 67 ARG A N 1
ATOM 532 C CA . ARG A 1 67 ? 1.573 1.154 -18.703 1 90.25 67 ARG A CA 1
ATOM 533 C C . ARG A 1 67 ? 1.282 1.506 -17.25 1 90.25 67 ARG A C 1
ATOM 535 O O . ARG A 1 67 ? 0.135 1.43 -16.812 1 90.25 67 ARG A O 1
ATOM 542 N N . LEU A 1 68 ? 2.27 1.978 -16.562 1 87 68 LEU A N 1
ATOM 543 C CA . LEU A 1 68 ? 2.113 2.299 -15.148 1 87 68 LEU A CA 1
ATOM 544 C C . LEU A 1 68 ? 1.587 3.719 -14.969 1 87 68 LEU A C 1
ATOM 546 O O . LEU A 1 68 ? 1.432 4.188 -13.836 1 87 68 LEU A O 1
ATOM 550 N N . ALA A 1 69 ? 1.32 4.375 -16.062 1 82.12 69 ALA A N 1
ATOM 551 C CA . ALA A 1 69 ? 0.66 5.676 -15.984 1 82.12 69 ALA A CA 1
ATOM 552 C C . ALA A 1 69 ? -0.703 5.555 -15.305 1 82.12 69 ALA A C 1
ATOM 554 O O . ALA A 1 69 ? -1.195 6.516 -14.711 1 82.12 69 ALA A O 1
ATOM 555 N N . THR A 1 70 ? -1.324 4.406 -15.422 1 84.81 70 THR A N 1
ATOM 556 C CA . THR A 1 70 ? -2.512 4.031 -14.664 1 84.81 70 THR A CA 1
ATOM 557 C C . THR A 1 70 ? -2.242 2.795 -13.805 1 84.81 70 THR A C 1
ATOM 559 O O . THR A 1 70 ? -1.474 1.916 -14.203 1 84.81 70 THR A O 1
ATOM 562 N N . PRO A 1 71 ? -2.832 2.793 -12.695 1 88.5 71 PRO A N 1
ATOM 563 C CA . PRO A 1 71 ? -2.58 1.643 -11.828 1 88.5 71 PRO A CA 1
ATOM 564 C C . PRO A 1 71 ? -2.879 0.31 -12.508 1 88.5 71 PRO A C 1
ATOM 566 O O . PRO A 1 71 ? -3.834 0.209 -13.281 1 88.5 71 PRO A O 1
ATOM 569 N N . LEU A 1 72 ? -2.107 -0.709 -12.172 1 92.06 72 LEU A N 1
ATOM 570 C CA . LEU A 1 72 ? -2.252 -2.035 -12.758 1 92.06 72 LEU A CA 1
ATOM 571 C C . LEU A 1 72 ? -3.496 -2.736 -12.219 1 92.06 72 LEU A C 1
ATOM 573 O O . LEU A 1 72 ? -4.062 -3.605 -12.891 1 92.06 72 LEU A O 1
ATOM 577 N N . TRP A 1 73 ? -3.846 -2.346 -10.977 1 95.69 73 TRP A N 1
ATOM 578 C CA . TRP A 1 73 ? -4.898 -3.086 -10.297 1 95.69 73 TRP A CA 1
ATOM 579 C C . TRP A 1 73 ? -6.199 -2.285 -10.266 1 95.69 73 TRP A C 1
ATOM 581 O O . TRP A 1 73 ? -6.23 -1.128 -10.695 1 95.69 73 TRP A O 1
ATOM 591 N N . ARG A 1 74 ? -7.176 -3 -9.953 1 94.69 74 ARG A N 1
ATOM 592 C CA . ARG A 1 74 ? -8.453 -2.373 -9.633 1 94.69 74 ARG A CA 1
ATOM 593 C C . ARG A 1 74 ? -8.812 -2.568 -8.164 1 94.69 74 ARG A C 1
ATOM 595 O O . ARG A 1 74 ? -8.547 -3.629 -7.59 1 94.69 74 ARG A O 1
ATOM 602 N N . ASP A 1 75 ? -9.383 -1.503 -7.605 1 91.44 75 ASP A N 1
ATOM 603 C CA . ASP A 1 75 ? -9.781 -1.599 -6.203 1 91.44 75 ASP A CA 1
ATOM 604 C C . ASP A 1 75 ? -11.148 -2.268 -6.066 1 91.44 75 ASP A C 1
ATOM 606 O O . ASP A 1 75 ? -11.664 -2.834 -7.031 1 91.44 75 ASP A O 1
ATOM 610 N N . ASP A 1 76 ? -11.672 -2.346 -4.867 1 89.31 76 ASP A N 1
ATOM 611 C CA . ASP A 1 76 ? -12.883 -3.096 -4.551 1 89.31 76 ASP A CA 1
ATOM 612 C C . ASP A 1 76 ? -14.094 -2.512 -5.277 1 89.31 76 ASP A C 1
ATOM 614 O O . ASP A 1 76 ? -15.117 -3.186 -5.43 1 89.31 76 ASP A O 1
ATOM 618 N N . ARG A 1 77 ? -13.938 -1.264 -5.766 1 88.88 77 ARG A N 1
ATOM 619 C CA . ARG A 1 77 ? -15.031 -0.636 -6.508 1 88.88 77 ARG A CA 1
ATOM 620 C C . ARG A 1 77 ? -14.812 -0.766 -8.016 1 88.88 77 ARG A C 1
ATOM 622 O O . ARG A 1 77 ? -15.609 -0.267 -8.805 1 88.88 77 ARG A O 1
ATOM 629 N N . GLY A 1 78 ? -13.727 -1.329 -8.367 1 91.31 78 GLY A N 1
ATOM 630 C CA . GLY A 1 78 ? -13.438 -1.548 -9.773 1 91.31 78 GLY A CA 1
ATOM 631 C C . GLY A 1 78 ? -12.648 -0.412 -10.406 1 91.31 78 GLY A C 1
ATOM 632 O O . GLY A 1 78 ? -12.406 -0.415 -11.617 1 91.31 78 GLY A O 1
ATOM 633 N N . ALA A 1 79 ? -12.281 0.505 -9.609 1 88.5 79 ALA A N 1
ATOM 634 C CA . ALA A 1 79 ? -11.508 1.63 -10.117 1 88.5 79 ALA A CA 1
ATOM 635 C C . ALA A 1 79 ? -10.008 1.316 -10.094 1 88.5 79 ALA A C 1
ATOM 637 O O . ALA A 1 79 ? -9.555 0.505 -9.281 1 88.5 79 ALA A O 1
ATOM 638 N N . PRO A 1 80 ? -9.281 1.969 -11.008 1 89.19 80 PRO A N 1
ATOM 639 C CA . PRO A 1 80 ? -7.828 1.763 -10.945 1 89.19 80 PRO A CA 1
ATOM 640 C C . PRO A 1 80 ? -7.242 2.104 -9.578 1 89.19 80 PRO A C 1
ATOM 642 O O . PRO A 1 80 ? -7.605 3.123 -8.984 1 89.19 80 PRO A O 1
ATOM 645 N N . GLY A 1 81 ? -6.441 1.254 -9.031 1 89 81 GLY A N 1
ATOM 646 C CA . GLY A 1 81 ? -5.816 1.452 -7.734 1 89 81 GLY A CA 1
ATOM 647 C C . GLY A 1 81 ? -4.434 0.83 -7.641 1 89 81 GLY A C 1
ATOM 648 O O . GLY A 1 81 ? -4.18 -0.223 -8.227 1 89 81 GLY A O 1
ATOM 649 N N . ASP A 1 82 ? -3.58 1.452 -6.848 1 85.75 82 ASP A N 1
ATOM 650 C CA . ASP A 1 82 ? -2.211 0.966 -6.703 1 85.75 82 ASP A CA 1
ATOM 651 C C . ASP A 1 82 ? -2.141 -0.193 -5.715 1 85.75 82 ASP A C 1
ATOM 653 O O . ASP A 1 82 ? -1.135 -0.904 -5.652 1 85.75 82 ASP A O 1
ATOM 657 N N . PHE A 1 83 ? -3.184 -0.307 -4.953 1 93.31 83 PHE A N 1
ATOM 658 C CA . PHE A 1 83 ? -3.258 -1.376 -3.967 1 93.31 83 PHE A CA 1
ATOM 659 C C . PHE A 1 83 ? -4.484 -2.248 -4.203 1 93.31 83 PHE A C 1
ATOM 661 O O . PHE A 1 83 ? -5.562 -1.741 -4.523 1 93.31 83 PHE A O 1
ATOM 668 N N . ALA A 1 84 ? -4.352 -3.486 -4.004 1 96.75 84 ALA A N 1
ATOM 669 C CA . ALA A 1 84 ? -5.41 -4.492 -3.916 1 96.75 84 ALA A CA 1
ATOM 670 C C . ALA A 1 84 ? -4.969 -5.68 -3.068 1 96.75 84 ALA A C 1
ATOM 672 O O . ALA A 1 84 ? -3.848 -6.176 -3.217 1 96.75 84 ALA A O 1
ATOM 673 N N . ASP A 1 85 ? -5.809 -6.086 -2.127 1 97.06 85 ASP A N 1
ATOM 674 C CA . ASP A 1 85 ? -5.488 -7.301 -1.385 1 97.06 85 ASP A CA 1
ATOM 675 C C . ASP A 1 85 ? -5.785 -8.547 -2.215 1 97.06 85 ASP A C 1
ATOM 677 O O . ASP A 1 85 ? -6.172 -8.445 -3.381 1 97.06 85 ASP A O 1
ATOM 681 N N . ALA A 1 86 ? -5.559 -9.664 -1.623 1 98.56 86 ALA A N 1
ATOM 682 C CA . ALA A 1 86 ? -5.66 -10.922 -2.363 1 98.56 86 ALA A CA 1
ATOM 683 C C . ALA A 1 86 ? -7.066 -11.109 -2.93 1 98.56 86 ALA A C 1
ATOM 685 O O . ALA A 1 86 ? -7.23 -11.414 -4.113 1 98.56 86 ALA A O 1
ATOM 686 N N . GLU A 1 87 ? -8.055 -10.906 -2.068 1 98 87 GLU A N 1
ATOM 687 C CA . GLU A 1 87 ? -9.445 -11.047 -2.5 1 98 87 GLU A CA 1
ATOM 688 C C . GLU A 1 87 ? -9.766 -10.102 -3.654 1 98 87 GLU A C 1
ATOM 690 O O . GLU A 1 87 ? -10.352 -10.508 -4.656 1 98 87 GLU A O 1
ATOM 695 N N . THR A 1 88 ? -9.367 -8.883 -3.533 1 97.75 88 THR A N 1
ATOM 696 C CA . THR A 1 88 ? -9.664 -7.859 -4.531 1 97.75 88 THR A CA 1
ATOM 697 C C . THR A 1 88 ? -8.922 -8.141 -5.832 1 97.75 88 THR A C 1
ATOM 699 O O . THR A 1 88 ? -9.477 -7.973 -6.922 1 97.75 88 THR A O 1
ATOM 702 N N . LEU A 1 89 ? -7.621 -8.555 -5.758 1 98.56 89 LEU A N 1
ATOM 703 C CA . LEU A 1 89 ? -6.879 -8.938 -6.953 1 98.56 89 LEU A CA 1
ATOM 704 C C . LEU A 1 89 ? -7.633 -10 -7.742 1 98.56 89 LEU A C 1
ATOM 706 O O . LEU A 1 89 ? -7.871 -9.844 -8.945 1 98.56 89 LEU A O 1
ATOM 710 N N . LEU A 1 90 ? -8.055 -11.07 -7.047 1 98.69 90 LEU A N 1
ATOM 711 C CA . LEU A 1 90 ? -8.727 -12.18 -7.711 1 98.69 90 LEU A CA 1
ATOM 712 C C . LEU A 1 90 ? -10.047 -11.734 -8.328 1 98.69 90 LEU A C 1
ATOM 714 O O . LEU A 1 90 ? -10.375 -12.117 -9.453 1 98.69 90 LEU A O 1
ATOM 718 N N . ALA A 1 91 ? -10.758 -10.844 -7.609 1 97.88 91 ALA A N 1
ATOM 719 C CA . ALA A 1 91 ? -12.102 -10.445 -8.016 1 97.88 91 ALA A CA 1
ATOM 720 C C . ALA A 1 91 ? -12.055 -9.422 -9.148 1 97.88 91 ALA A C 1
ATOM 722 O O . ALA A 1 91 ? -12.945 -9.391 -10 1 97.88 91 ALA A O 1
ATOM 723 N N . ARG A 1 92 ? -10.945 -8.633 -9.172 1 97.81 92 ARG A N 1
ATOM 724 C CA . ARG A 1 92 ? -11.055 -7.449 -10.008 1 97.81 92 ARG A CA 1
ATOM 725 C C . ARG A 1 92 ? -9.977 -7.441 -11.086 1 97.81 92 ARG A C 1
ATOM 727 O O . ARG A 1 92 ? -10.164 -6.848 -12.156 1 97.81 92 ARG A O 1
ATOM 734 N N . SER A 1 93 ? -8.82 -8.07 -10.82 1 98.25 93 SER A N 1
ATOM 735 C CA . SER A 1 93 ? -7.684 -7.859 -11.711 1 98.25 93 SER A CA 1
ATOM 736 C C . SER A 1 93 ? -7.23 -9.164 -12.352 1 98.25 93 SER A C 1
ATOM 738 O O . SER A 1 93 ? -6.371 -9.172 -13.234 1 98.25 93 SER A O 1
ATOM 740 N N . PHE A 1 94 ? -7.785 -10.281 -11.93 1 98.56 94 PHE A N 1
ATOM 741 C CA . PHE A 1 94 ? -7.457 -11.594 -12.477 1 98.56 94 PHE A CA 1
ATOM 742 C C . PHE A 1 94 ? -8.711 -12.305 -12.977 1 98.56 94 PHE A C 1
ATOM 744 O O . PHE A 1 94 ? -9.828 -11.945 -12.594 1 98.56 94 PHE A O 1
ATOM 751 N N . VAL A 1 95 ? -8.539 -13.289 -13.859 1 98.5 95 VAL A N 1
ATOM 752 C CA . VAL A 1 95 ? -9.633 -14.117 -14.359 1 98.5 95 VAL A CA 1
ATOM 753 C C . VAL A 1 95 ? -9.375 -15.578 -14.016 1 98.5 95 VAL A C 1
ATOM 755 O O . VAL A 1 95 ? -8.227 -16.031 -14.031 1 98.5 95 VAL A O 1
ATOM 758 N N . PRO A 1 96 ? -10.414 -16.359 -13.695 1 98.69 96 PRO A N 1
ATOM 759 C CA . PRO A 1 96 ? -10.227 -17.781 -13.414 1 98.69 96 PRO A CA 1
ATOM 760 C C . PRO A 1 96 ? -9.875 -18.594 -14.664 1 98.69 96 PRO A C 1
ATOM 762 O O . PRO A 1 96 ? -10.438 -18.344 -15.734 1 98.69 96 PRO A O 1
ATOM 765 N N . LEU A 1 97 ? -8.938 -19.484 -14.523 1 98.56 97 LEU A N 1
ATOM 766 C CA . LEU A 1 97 ? -8.562 -20.375 -15.617 1 98.56 97 LEU A CA 1
ATOM 767 C C . LEU A 1 97 ? -9.195 -21.75 -15.438 1 98.56 97 LEU A C 1
ATOM 769 O O . LEU A 1 97 ? -9.344 -22.5 -16.406 1 98.56 97 LEU A O 1
ATOM 773 N N . GLY A 1 98 ? -9.562 -22.109 -14.25 1 98.44 98 GLY A N 1
ATOM 774 C CA . GLY A 1 98 ? -10.078 -23.422 -13.93 1 98.44 98 GLY A CA 1
ATOM 775 C C . GLY A 1 98 ? -9.406 -24.047 -12.719 1 98.44 98 GLY A C 1
ATOM 776 O O . GLY A 1 98 ? -8.555 -23.422 -12.078 1 98.44 98 GLY A O 1
ATOM 777 N N . ARG A 1 99 ? -9.758 -25.312 -12.375 1 98.5 99 ARG A N 1
ATOM 778 C CA . ARG A 1 99 ? -9.297 -25.984 -11.164 1 98.5 99 ARG A CA 1
ATOM 779 C C . ARG A 1 99 ? -8.734 -27.375 -11.484 1 98.5 99 ARG A C 1
ATOM 781 O O . ARG A 1 99 ? -8.312 -28.094 -10.586 1 98.5 99 ARG A O 1
ATOM 788 N N . ASP A 1 100 ? -8.727 -27.719 -12.758 1 98.06 100 ASP A N 1
ATOM 789 C CA . ASP A 1 100 ? -8.438 -29.109 -13.086 1 98.06 100 ASP A CA 1
ATOM 790 C C . ASP A 1 100 ? -6.969 -29.297 -13.477 1 98.06 100 ASP A C 1
ATOM 792 O O . ASP A 1 100 ? -6.215 -28.312 -13.539 1 98.06 100 ASP A O 1
ATOM 796 N N . GLU A 1 101 ? -6.578 -30.547 -13.695 1 97.12 101 GLU A N 1
ATOM 797 C CA . GLU A 1 101 ? -5.199 -30.906 -14 1 97.12 101 GLU A CA 1
ATOM 798 C C . GLU A 1 101 ? -4.75 -30.312 -15.328 1 97.12 101 GLU A C 1
ATOM 800 O O . GLU A 1 101 ? -3.613 -29.859 -15.461 1 97.12 101 GLU A O 1
ATOM 805 N N . ALA A 1 102 ? -5.621 -30.359 -16.297 1 97.5 102 ALA A N 1
ATOM 806 C CA . ALA A 1 102 ? -5.277 -29.797 -17.609 1 97.5 102 ALA A CA 1
ATOM 807 C C . ALA A 1 102 ? -4.914 -28.312 -17.484 1 97.5 102 ALA A C 1
ATOM 809 O O . ALA A 1 102 ? -3.957 -27.859 -18.109 1 97.5 102 ALA A O 1
ATOM 810 N N . THR A 1 103 ? -5.723 -27.609 -16.672 1 97.94 103 THR A N 1
ATOM 811 C CA . THR A 1 103 ? -5.422 -26.203 -16.422 1 97.94 103 THR A CA 1
ATOM 812 C C . THR A 1 103 ? -4.074 -26.047 -15.734 1 97.94 103 THR A C 1
ATOM 814 O O . THR A 1 103 ? -3.264 -25.203 -16.125 1 97.94 103 THR A O 1
ATOM 817 N N . ARG A 1 104 ? -3.797 -26.844 -14.758 1 97.88 104 ARG A N 1
ATOM 818 C CA . ARG A 1 104 ? -2.527 -26.797 -14.039 1 97.88 104 ARG A CA 1
ATOM 819 C C . ARG A 1 104 ? -1.35 -26.953 -14.992 1 97.88 104 ARG A C 1
ATOM 821 O O . ARG A 1 104 ? -0.344 -26.25 -14.867 1 97.88 104 ARG A O 1
ATOM 828 N N . GLU A 1 105 ? -1.442 -27.812 -15.977 1 94.62 105 GLU A N 1
ATOM 829 C CA . GLU A 1 105 ? -0.36 -28.109 -16.906 1 94.62 105 GLU A CA 1
ATOM 830 C C . GLU A 1 105 ? -0.162 -26.969 -17.906 1 94.62 105 GLU A C 1
ATOM 832 O O . GLU A 1 105 ? 0.879 -26.891 -18.562 1 94.62 105 GLU A O 1
ATOM 837 N N . SER A 1 106 ? -1.171 -26.078 -18 1 95.25 106 SER A N 1
ATOM 838 C CA . SER A 1 106 ? -1.13 -25.047 -19.031 1 95.25 106 SER A CA 1
ATOM 839 C C . SER A 1 106 ? -0.728 -23.703 -18.438 1 95.25 106 SER A C 1
ATOM 841 O O . SER A 1 106 ? -0.687 -22.688 -19.156 1 95.25 106 SER A O 1
ATOM 843 N N . LEU A 1 107 ? -0.453 -23.703 -17.156 1 97.12 107 LEU A N 1
ATOM 844 C CA . LEU A 1 107 ? -0.151 -22.453 -16.484 1 97.12 107 LEU A CA 1
ATOM 845 C C . LEU A 1 107 ? 1.123 -21.828 -17.047 1 97.12 107 LEU A C 1
ATOM 847 O O . LEU A 1 107 ? 2.018 -22.531 -17.5 1 97.12 107 LEU A O 1
ATOM 851 N N . ARG A 1 108 ? 1.156 -20.516 -17.031 1 96.81 108 ARG A N 1
ATOM 852 C CA . ARG A 1 108 ? 2.299 -19.719 -17.453 1 96.81 108 ARG A CA 1
ATOM 853 C C . ARG A 1 108 ? 2.805 -18.828 -16.312 1 96.81 108 ARG A C 1
ATOM 855 O O . ARG A 1 108 ? 2.068 -18.547 -15.359 1 96.81 108 ARG A O 1
ATOM 862 N N . THR A 1 109 ? 4.078 -18.438 -16.5 1 97.88 109 THR A N 1
ATOM 863 C CA . THR A 1 109 ? 4.625 -17.484 -15.531 1 97.88 109 THR A CA 1
ATOM 864 C C . THR A 1 109 ? 3.705 -16.281 -15.375 1 97.88 109 THR A C 1
ATOM 866 O O . THR A 1 109 ? 3.287 -15.68 -16.359 1 97.88 109 THR A O 1
ATOM 869 N N . GLY A 1 110 ? 3.447 -15.969 -14.125 1 98.5 110 GLY A N 1
ATOM 870 C CA . GLY A 1 110 ? 2.568 -14.844 -13.852 1 98.5 110 GLY A CA 1
ATOM 871 C C . GLY A 1 110 ? 1.163 -15.273 -13.461 1 98.5 110 GLY A C 1
ATOM 872 O O . GLY A 1 110 ? 0.404 -14.477 -12.898 1 98.5 110 GLY A O 1
ATOM 873 N N . ASP A 1 111 ? 0.777 -16.5 -13.805 1 98.75 111 ASP A N 1
ATOM 874 C CA . ASP A 1 111 ? -0.477 -17.031 -13.273 1 98.75 111 ASP A CA 1
ATOM 875 C C . ASP A 1 111 ? -0.397 -17.203 -11.758 1 98.75 111 ASP A C 1
ATOM 877 O O . ASP A 1 111 ? 0.689 -17.156 -11.18 1 98.75 111 ASP A O 1
ATOM 881 N N . VAL A 1 112 ? -1.604 -17.375 -11.133 1 98.94 112 VAL A N 1
ATOM 882 C CA . VAL A 1 112 ? -1.623 -17.469 -9.672 1 98.94 112 VAL A CA 1
ATOM 883 C C . VAL A 1 112 ? -2.438 -18.672 -9.242 1 98.94 112 VAL A C 1
ATOM 885 O O . VAL A 1 112 ? -3.438 -19.016 -9.875 1 98.94 112 VAL A O 1
ATOM 888 N N . VAL A 1 113 ? -1.927 -19.344 -8.219 1 98.94 113 VAL A N 1
ATOM 889 C CA . VAL A 1 113 ? -2.688 -20.344 -7.48 1 98.94 113 VAL A CA 1
ATOM 890 C C . VAL A 1 113 ? -3.367 -19.688 -6.277 1 98.94 113 VAL A C 1
ATOM 892 O O . VAL A 1 113 ? -2.709 -19.016 -5.473 1 98.94 113 VAL A O 1
ATOM 895 N N . ALA A 1 114 ? -4.699 -19.859 -6.148 1 98.94 114 ALA A N 1
ATOM 896 C CA . ALA A 1 114 ? -5.422 -19.094 -5.141 1 98.94 114 ALA A CA 1
ATOM 897 C C . ALA A 1 114 ? -6.184 -20.031 -4.195 1 98.94 114 ALA A C 1
ATOM 899 O O . ALA A 1 114 ? -6.758 -21.031 -4.625 1 98.94 114 ALA A O 1
ATOM 900 N N . PHE A 1 115 ? -6.211 -19.703 -2.934 1 98.81 115 PHE A N 1
ATOM 901 C CA . PHE A 1 115 ? -6.926 -20.422 -1.881 1 98.81 115 PHE A CA 1
ATOM 902 C C . PHE A 1 115 ? -7.738 -19.453 -1.029 1 98.81 115 PHE A C 1
ATOM 904 O O . PHE A 1 115 ? -7.398 -18.266 -0.937 1 98.81 115 PHE A O 1
ATOM 911 N N . ARG A 1 116 ? -8.711 -19.922 -0.45 1 98.44 116 ARG A N 1
ATOM 912 C CA . ARG A 1 116 ? -9.523 -19.219 0.529 1 98.44 116 ARG A CA 1
ATOM 913 C C . ARG A 1 116 ? -9.859 -20.109 1.718 1 98.44 116 ARG A C 1
ATOM 915 O O . ARG A 1 116 ? -10.445 -21.188 1.549 1 98.44 116 ARG A O 1
ATOM 922 N N . LEU A 1 117 ? -9.461 -19.703 2.867 1 96.19 117 LEU A N 1
ATOM 923 C CA . LEU A 1 117 ? -9.781 -20.422 4.098 1 96.19 117 LEU A CA 1
ATOM 924 C C . LEU A 1 117 ? -10.773 -19.625 4.941 1 96.19 117 LEU A C 1
ATOM 926 O O . LEU A 1 117 ? -10.609 -18.422 5.145 1 96.19 117 LEU A O 1
ATOM 930 N N . GLU A 1 118 ? -11.797 -20.312 5.367 1 93.75 118 GLU A N 1
ATOM 931 C CA . GLU A 1 118 ? -12.758 -19.672 6.258 1 93.75 118 GLU A CA 1
ATOM 932 C C . GLU A 1 118 ? -12.242 -19.625 7.691 1 93.75 118 GLU A C 1
ATOM 934 O O . GLU A 1 118 ? -11.742 -20.641 8.203 1 93.75 118 GLU A O 1
ATOM 939 N N . ARG A 1 119 ? -12.266 -18.422 8.25 1 91.56 119 ARG A N 1
ATOM 940 C CA . ARG A 1 119 ? -11.898 -18.234 9.656 1 91.56 119 ARG A CA 1
ATOM 941 C C . ARG A 1 119 ? -12.969 -17.453 10.398 1 91.56 119 ARG A C 1
ATOM 943 O O . ARG A 1 119 ? -13.828 -16.812 9.773 1 91.56 119 ARG A O 1
ATOM 950 N N . ASP A 1 120 ? -12.969 -17.484 11.703 1 90.56 120 ASP A N 1
ATOM 951 C CA . ASP A 1 120 ? -13.938 -16.781 12.531 1 90.56 120 ASP A CA 1
ATOM 952 C C . ASP A 1 120 ? -13.922 -15.281 12.219 1 90.56 120 ASP A C 1
ATOM 954 O O . ASP A 1 120 ? -14.984 -14.648 12.125 1 90.56 120 ASP A O 1
ATOM 958 N N . ALA A 1 121 ? -12.781 -14.773 12 1 87.81 121 ALA A N 1
ATOM 959 C CA . ALA A 1 121 ? -12.625 -13.344 11.773 1 87.81 121 ALA A CA 1
ATOM 960 C C . ALA A 1 121 ? -12.891 -12.984 10.312 1 87.81 121 ALA A C 1
ATOM 962 O O . ALA A 1 121 ? -12.805 -11.812 9.938 1 87.81 121 ALA A O 1
ATOM 963 N N . GLY A 1 122 ? -13.227 -14.008 9.492 1 91.19 122 GLY A N 1
ATOM 964 C CA . GLY A 1 122 ? -13.438 -13.797 8.07 1 91.19 122 GLY A CA 1
ATOM 965 C C . GLY A 1 122 ? -12.523 -14.641 7.203 1 91.19 122 GLY A C 1
ATOM 966 O O . GLY A 1 122 ? -11.57 -15.242 7.699 1 91.19 122 GLY A O 1
ATOM 967 N N . PRO A 1 123 ? -12.891 -14.664 5.945 1 94.5 123 PRO A N 1
ATOM 968 C CA . PRO A 1 123 ? -12.07 -15.492 5.055 1 94.5 123 PRO A CA 1
ATOM 969 C C . PRO A 1 123 ? -10.656 -14.945 4.871 1 94.5 123 PRO A C 1
ATOM 971 O O . PRO A 1 123 ? -10.461 -13.727 4.852 1 94.5 123 PRO A O 1
ATOM 974 N N . VAL A 1 124 ? -9.711 -15.797 4.797 1 95.31 124 VAL A N 1
ATOM 975 C CA . VAL A 1 124 ? -8.32 -15.477 4.5 1 95.31 124 VAL A CA 1
ATOM 976 C C . VAL A 1 124 ? -7.934 -16.047 3.139 1 95.31 124 VAL A C 1
ATOM 978 O O . VAL A 1 124 ? -8.141 -17.234 2.877 1 95.31 124 VAL A O 1
ATOM 981 N N . PHE A 1 125 ? -7.441 -15.164 2.32 1 97.81 125 PHE A N 1
ATOM 982 C CA . PHE A 1 125 ? -7.027 -15.57 0.981 1 97.81 125 PHE A CA 1
ATOM 983 C C . PHE A 1 125 ? -5.516 -15.766 0.92 1 97.81 125 PHE A C 1
ATOM 985 O O . PHE A 1 125 ? -4.766 -15.117 1.653 1 97.81 125 PHE A O 1
ATOM 992 N N . HIS A 1 126 ? -5.074 -16.641 0.077 1 98.25 126 HIS A N 1
ATOM 993 C CA . HIS A 1 126 ? -3.658 -16.891 -0.163 1 98.25 126 HIS A CA 1
ATOM 994 C C . HIS A 1 126 ? -3.373 -17.062 -1.651 1 98.25 126 HIS A C 1
ATOM 996 O O . HIS A 1 126 ? -4.07 -17.797 -2.344 1 98.25 126 HIS A O 1
ATOM 1002 N N . LEU A 1 127 ? -2.393 -16.375 -2.109 1 98.88 127 LEU A N 1
ATOM 1003 C CA . LEU A 1 127 ? -1.966 -16.422 -3.502 1 98.88 127 LEU A CA 1
ATOM 1004 C C . LEU A 1 127 ? -0.539 -16.953 -3.619 1 98.88 127 LEU A C 1
ATOM 1006 O O . LEU A 1 127 ? 0.322 -16.609 -2.805 1 98.88 127 LEU A O 1
ATOM 1010 N N . MET A 1 128 ? -0.28 -17.734 -4.582 1 98.94 128 MET A N 1
ATOM 1011 C CA . MET A 1 128 ? 1.051 -18.188 -4.992 1 98.94 128 MET A CA 1
ATOM 1012 C C . MET A 1 128 ? 1.293 -17.875 -6.465 1 98.94 128 MET A C 1
ATOM 1014 O O . MET A 1 128 ? 0.476 -18.234 -7.32 1 98.94 128 MET A O 1
ATOM 1018 N N . LEU A 1 129 ? 2.369 -17.25 -6.695 1 98.94 129 LEU A N 1
ATOM 1019 C CA . LEU A 1 129 ? 2.725 -16.875 -8.055 1 98.94 129 LEU A CA 1
ATOM 1020 C C . LEU A 1 129 ? 3.385 -18.031 -8.789 1 98.94 129 LEU A C 1
ATOM 1022 O O . LEU A 1 129 ? 4.32 -18.641 -8.273 1 98.94 129 LEU A O 1
ATOM 1026 N N . VAL A 1 130 ? 2.951 -18.344 -10 1 98.81 130 VAL A N 1
ATOM 1027 C CA . VAL A 1 130 ? 3.486 -19.422 -10.82 1 98.81 130 VAL A CA 1
ATOM 1028 C C . VAL A 1 130 ? 4.719 -18.938 -11.578 1 98.81 130 VAL A C 1
ATOM 1030 O O . VAL A 1 130 ? 4.711 -17.844 -12.156 1 98.81 130 VAL A O 1
ATOM 1033 N N . VAL A 1 131 ? 5.734 -19.672 -11.523 1 98.25 131 VAL A N 1
ATOM 1034 C CA . VAL A 1 131 ? 6.953 -19.453 -12.289 1 98.25 131 VAL A CA 1
ATOM 1035 C C . VAL A 1 131 ? 7.281 -20.688 -13.109 1 98.25 131 VAL A C 1
ATOM 1037 O O . VAL A 1 131 ? 7.648 -21.734 -12.555 1 98.25 131 VAL A O 1
ATOM 1040 N N . ARG A 1 132 ? 7.074 -20.531 -14.398 1 95.06 132 ARG A N 1
ATOM 1041 C CA . ARG A 1 132 ? 7.438 -21.609 -15.32 1 95.06 132 ARG A CA 1
ATOM 1042 C C . ARG A 1 132 ? 8.797 -21.344 -15.969 1 95.06 132 ARG A C 1
ATOM 1044 O O . ARG A 1 132 ? 8.969 -20.344 -16.672 1 95.06 132 ARG A O 1
ATOM 1051 N N . PRO A 1 133 ? 9.719 -22.156 -15.695 1 86.25 133 PRO A N 1
ATOM 1052 C CA . PRO A 1 133 ? 11.039 -21.938 -16.297 1 86.25 133 PRO A CA 1
ATOM 1053 C C . PRO A 1 133 ? 11 -21.984 -17.828 1 86.25 133 PRO A C 1
ATOM 1055 O O . PRO A 1 133 ? 10.156 -22.672 -18.406 1 86.25 133 PRO A O 1
ATOM 1058 N N . GLU A 1 134 ? 11.781 -21.188 -18.438 1 78.12 134 GLU A N 1
ATOM 1059 C CA . GLU A 1 134 ? 11.891 -21.156 -19.891 1 78.12 134 GLU A CA 1
ATOM 1060 C C . GLU A 1 134 ? 12.367 -22.5 -20.438 1 78.12 134 GLU A C 1
ATOM 1062 O O . GLU A 1 134 ? 11.961 -22.922 -21.516 1 78.12 134 GLU A O 1
ATOM 1067 N N . ASP A 1 135 ? 13.297 -23.047 -19.766 1 75.25 135 ASP A N 1
ATOM 1068 C CA . ASP A 1 135 ? 13.727 -24.391 -20.141 1 75.25 135 ASP A CA 1
ATOM 1069 C C . ASP A 1 135 ? 12.844 -25.453 -19.484 1 75.25 135 ASP A C 1
ATOM 1071 O O . ASP A 1 135 ? 13.195 -26.016 -18.453 1 75.25 135 ASP A O 1
ATOM 1075 N N . LYS A 1 136 ? 11.758 -25.688 -20.109 1 64.56 136 LYS A N 1
ATOM 1076 C CA . LYS A 1 136 ? 10.711 -26.547 -19.562 1 64.56 136 LYS A CA 1
ATOM 1077 C C . LYS A 1 136 ? 11.203 -28 -19.453 1 64.56 136 LYS A C 1
ATOM 1079 O O . LYS A 1 136 ? 10.734 -28.75 -18.594 1 64.56 136 LYS A O 1
ATOM 1084 N N . ALA A 1 137 ? 12.047 -28.25 -20.391 1 67.69 137 ALA A N 1
ATOM 1085 C CA . ALA A 1 137 ? 12.508 -29.641 -20.453 1 67.69 137 ALA A CA 1
ATOM 1086 C C . ALA A 1 137 ? 13.312 -30 -19.203 1 67.69 137 ALA A C 1
ATOM 1088 O O . ALA A 1 137 ? 13.359 -31.156 -18.812 1 67.69 137 ALA A O 1
ATOM 1089 N N . HIS A 1 138 ? 13.727 -28.938 -18.531 1 74 138 HIS A N 1
ATOM 1090 C CA . HIS A 1 138 ? 14.711 -29.297 -17.516 1 74 138 HIS A CA 1
ATOM 1091 C C . HIS A 1 138 ? 14.336 -28.719 -16.156 1 74 138 HIS A C 1
ATOM 1093 O O . HIS A 1 138 ? 15.047 -28.938 -15.164 1 74 138 HIS A O 1
ATOM 1099 N N . ALA A 1 139 ? 13.305 -27.953 -16.047 1 84.88 139 ALA A N 1
ATOM 1100 C CA . ALA A 1 139 ? 12.992 -27.438 -14.711 1 84.88 139 ALA A CA 1
ATOM 1101 C C . ALA A 1 139 ? 11.484 -27.438 -14.469 1 84.88 139 ALA A C 1
ATOM 1103 O O . ALA A 1 139 ? 10.711 -27.094 -15.367 1 84.88 139 ALA A O 1
ATOM 1104 N N . PRO A 1 140 ? 11.039 -27.875 -13.352 1 93.69 140 PRO A N 1
ATOM 1105 C CA . PRO A 1 140 ? 9.609 -27.953 -13.055 1 93.69 140 PRO A CA 1
ATOM 1106 C C . PRO A 1 140 ? 8.984 -26.578 -12.82 1 93.69 140 PRO A C 1
ATOM 1108 O O . PRO A 1 140 ? 9.688 -25.625 -12.492 1 93.69 140 PRO A O 1
ATOM 1111 N N . THR A 1 141 ? 7.711 -26.516 -13.055 1 96.44 141 THR A N 1
ATOM 1112 C CA . THR A 1 141 ? 6.949 -25.328 -12.695 1 96.44 141 THR A CA 1
ATOM 1113 C C . THR A 1 141 ? 6.965 -25.125 -11.18 1 96.44 141 THR A C 1
ATOM 1115 O O . THR A 1 141 ? 6.77 -26.062 -10.414 1 96.44 141 THR A O 1
ATOM 1118 N N . ARG A 1 142 ? 7.207 -23.906 -10.766 1 97.88 142 ARG A N 1
ATOM 1119 C CA . ARG A 1 142 ? 7.281 -23.578 -9.352 1 97.88 142 ARG A CA 1
ATOM 1120 C C . ARG A 1 142 ? 6.207 -22.562 -8.969 1 97.88 142 ARG A C 1
ATOM 1122 O O . ARG A 1 142 ? 5.582 -21.953 -9.836 1 97.88 142 ARG A O 1
ATOM 1129 N N . VAL A 1 143 ? 5.941 -22.531 -7.664 1 98.75 143 VAL A N 1
ATOM 1130 C CA . VAL A 1 143 ? 5.184 -21.422 -7.094 1 98.75 143 VAL A CA 1
ATOM 1131 C C . VAL A 1 143 ? 6.07 -20.625 -6.129 1 98.75 143 VAL A C 1
ATOM 1133 O O . VAL A 1 143 ? 6.953 -21.188 -5.484 1 98.75 143 VAL A O 1
ATOM 1136 N N . VAL A 1 144 ? 5.852 -19.344 -6.094 1 98.88 144 VAL A N 1
ATOM 1137 C CA . VAL A 1 144 ? 6.52 -18.422 -5.18 1 98.88 144 VAL A CA 1
ATOM 1138 C C . VAL A 1 144 ? 5.473 -17.641 -4.375 1 98.88 144 VAL A C 1
ATOM 1140 O O . VAL A 1 144 ? 4.508 -17.125 -4.934 1 98.88 144 VAL A O 1
ATOM 1143 N N . TYR A 1 145 ? 5.645 -17.641 -3.002 1 98.81 145 TYR A N 1
ATOM 1144 C CA . TYR A 1 145 ? 4.629 -16.953 -2.209 1 98.81 145 TYR A CA 1
ATOM 1145 C C . TYR A 1 145 ? 5.219 -16.422 -0.905 1 98.81 145 TYR A C 1
ATOM 1147 O O . TYR A 1 145 ? 6.289 -16.859 -0.479 1 98.81 145 TYR A O 1
ATOM 1155 N N . HIS A 1 146 ? 4.613 -15.359 -0.398 1 98.75 146 HIS A N 1
ATOM 1156 C CA . HIS A 1 146 ? 4.84 -14.906 0.971 1 98.75 146 HIS A CA 1
ATOM 1157 C C . HIS A 1 146 ? 3.736 -15.398 1.902 1 98.75 146 HIS A C 1
ATOM 1159 O O . HIS A 1 146 ? 2.551 -15.273 1.584 1 98.75 146 HIS A O 1
ATOM 1165 N N . PRO A 1 147 ? 4.078 -15.922 3.061 1 96.81 147 PRO A N 1
ATOM 1166 C CA . PRO A 1 147 ? 3.086 -16.531 3.953 1 96.81 147 PRO A CA 1
ATOM 1167 C C . PRO A 1 147 ? 2.162 -15.492 4.594 1 96.81 147 PRO A C 1
ATOM 1169 O O . PRO A 1 147 ? 1.115 -15.852 5.141 1 96.81 147 PRO A O 1
ATOM 1172 N N . GLY A 1 148 ? 2.453 -14.258 4.59 1 94.88 148 GLY A N 1
ATOM 1173 C CA . GLY A 1 148 ? 1.603 -13.203 5.121 1 94.88 148 GLY A CA 1
ATOM 1174 C C . GLY A 1 148 ? 2.018 -12.742 6.504 1 94.88 148 GLY A C 1
ATOM 1175 O O . GLY A 1 148 ? 1.726 -11.617 6.902 1 94.88 148 GLY A O 1
ATOM 1176 N N . GLU A 1 149 ? 2.748 -13.594 7.223 1 93.81 149 GLU A N 1
ATOM 1177 C CA . GLU A 1 149 ? 3.197 -13.227 8.562 1 93.81 149 GLU A CA 1
ATOM 1178 C C . GLU A 1 149 ? 4.359 -12.242 8.508 1 93.81 149 GLU A C 1
ATOM 1180 O O . GLU A 1 149 ? 5.277 -12.398 7.699 1 93.81 149 GLU A O 1
ATOM 1185 N N . PRO A 1 150 ? 4.223 -11.188 9.375 1 90.88 150 PRO A N 1
ATOM 1186 C CA . PRO A 1 150 ? 5.344 -10.25 9.406 1 90.88 150 PRO A CA 1
ATOM 1187 C C . PRO A 1 150 ? 6.68 -10.938 9.68 1 90.88 150 PRO A C 1
ATOM 1189 O O . PRO A 1 150 ? 6.773 -11.789 10.57 1 90.88 150 PRO A O 1
ATOM 1192 N N . GLY A 1 151 ? 7.645 -10.625 8.914 1 93.5 151 GLY A N 1
ATOM 1193 C CA . GLY A 1 151 ? 8.984 -11.141 9.133 1 93.5 151 GLY A CA 1
ATOM 1194 C C . GLY A 1 151 ? 9.234 -12.469 8.438 1 93.5 151 GLY A C 1
ATOM 1195 O O . GLY A 1 151 ? 10.367 -12.953 8.391 1 93.5 151 GLY A O 1
ATOM 1196 N N . ALA A 1 152 ? 8.188 -13.109 7.871 1 97.44 152 ALA A N 1
ATOM 1197 C CA . ALA A 1 152 ? 8.344 -14.383 7.184 1 97.4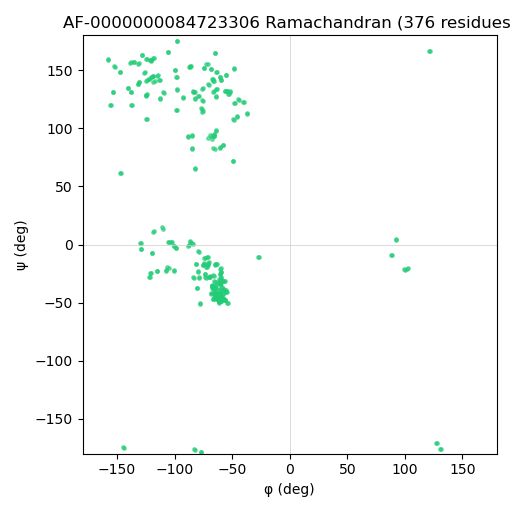4 152 ALA A CA 1
ATOM 1198 C C . ALA A 1 152 ? 9.141 -14.219 5.891 1 97.44 152 ALA A C 1
ATOM 1200 O O . ALA A 1 152 ? 9.109 -13.148 5.273 1 97.44 152 ALA A O 1
ATOM 1201 N N . ALA A 1 153 ? 9.797 -15.227 5.527 1 98.06 153 ALA A N 1
ATOM 1202 C CA . ALA A 1 153 ? 10.531 -15.242 4.266 1 98.06 153 ALA A CA 1
ATOM 1203 C C . ALA A 1 153 ? 9.633 -15.672 3.109 1 98.06 153 ALA A C 1
ATOM 1205 O O . ALA A 1 153 ? 8.641 -16.359 3.316 1 98.06 153 ALA A O 1
ATOM 1206 N N . VAL A 1 154 ? 9.977 -15.219 1.922 1 98.88 154 VAL A N 1
ATOM 1207 C CA . VAL A 1 154 ? 9.328 -15.711 0.712 1 98.88 154 VAL A CA 1
ATOM 1208 C C . VAL A 1 154 ? 9.68 -17.188 0.507 1 98.88 154 VAL A C 1
ATOM 1210 O O . VAL A 1 154 ? 10.82 -17.594 0.718 1 98.88 154 VAL A O 1
ATOM 1213 N N . ARG A 1 155 ? 8.719 -17.969 0.072 1 98.56 155 ARG A N 1
ATOM 1214 C CA . ARG A 1 155 ? 8.891 -19.406 -0.097 1 98.56 155 ARG A CA 1
ATOM 1215 C C . ARG A 1 155 ? 8.641 -19.828 -1.544 1 98.56 155 ARG A C 1
ATOM 1217 O O . ARG A 1 155 ? 8.023 -19.078 -2.309 1 98.56 155 ARG A O 1
ATOM 1224 N N . THR A 1 156 ? 9.18 -20.938 -1.861 1 98.06 156 THR A N 1
ATOM 1225 C CA . THR A 1 156 ? 8.938 -21.547 -3.166 1 98.06 156 THR A CA 1
ATOM 1226 C C . THR A 1 156 ? 8.727 -23.047 -3.027 1 98.06 156 THR A C 1
ATOM 1228 O O . THR A 1 156 ? 9.055 -23.641 -1.991 1 98.06 156 THR A O 1
ATOM 1231 N N . GLY A 1 157 ? 8.055 -23.641 -4 1 97.31 157 GLY A N 1
ATOM 1232 C CA . GLY A 1 157 ? 7.824 -25.062 -4.113 1 97.31 157 GLY A CA 1
ATOM 1233 C C . GLY A 1 157 ? 7.508 -25.516 -5.527 1 97.31 157 GLY A C 1
ATOM 1234 O O . GLY A 1 157 ? 7.191 -24.688 -6.387 1 97.31 157 GLY A O 1
ATOM 1235 N N . VAL A 1 158 ? 7.719 -26.766 -5.723 1 97.44 158 VAL A N 1
ATOM 1236 C CA . VAL A 1 158 ? 7.336 -27.344 -7.008 1 97.44 158 VAL A CA 1
ATOM 1237 C C . VAL A 1 158 ? 5.82 -27.516 -7.062 1 97.44 158 VAL A C 1
ATOM 1239 O O . VAL A 1 158 ? 5.238 -28.188 -6.203 1 97.44 158 VAL A O 1
ATOM 1242 N N . LEU A 1 159 ? 5.188 -26.922 -8.086 1 98.19 159 LEU A N 1
ATOM 1243 C CA . LEU A 1 159 ? 3.732 -26.906 -8.18 1 98.19 159 LEU A CA 1
ATOM 1244 C C . LEU A 1 159 ? 3.17 -28.328 -8.141 1 98.19 159 LEU A C 1
ATOM 1246 O O . LEU A 1 159 ? 2.252 -28.625 -7.371 1 98.19 159 LEU A O 1
ATOM 1250 N N . GLN A 1 160 ? 3.719 -29.219 -8.922 1 96.38 160 GLN A N 1
ATOM 1251 C CA . GLN A 1 160 ? 3.217 -30.578 -9 1 96.38 160 GLN A CA 1
ATOM 1252 C C . GLN A 1 160 ? 3.344 -31.297 -7.652 1 96.38 160 GLN A C 1
ATOM 1254 O O . GLN A 1 160 ? 2.492 -32.094 -7.289 1 96.38 160 GLN A O 1
ATOM 1259 N N . SER A 1 161 ? 4.367 -30.969 -6.883 1 97.56 161 SER A N 1
ATOM 1260 C CA . SER A 1 161 ? 4.582 -31.594 -5.582 1 97.56 161 SER A CA 1
ATOM 1261 C C . SER A 1 161 ? 3.523 -31.156 -4.578 1 97.56 161 SER A C 1
ATOM 1263 O O . SER A 1 161 ? 3.205 -31.891 -3.641 1 97.56 161 SER A O 1
ATOM 1265 N N . LEU A 1 162 ? 2.955 -29.953 -4.734 1 98.06 162 LEU A N 1
ATOM 1266 C CA . LEU A 1 162 ? 1.932 -29.453 -3.82 1 98.06 162 LEU A CA 1
ATOM 1267 C C . LEU A 1 162 ? 0.707 -30.375 -3.83 1 98.06 162 LEU A C 1
ATOM 1269 O O . LEU A 1 162 ? 0.024 -30.516 -2.814 1 98.06 162 LEU A O 1
ATOM 1273 N N . VAL A 1 163 ? 0.459 -30.984 -4.91 1 97.5 163 VAL A N 1
ATOM 1274 C CA . VAL A 1 163 ? -0.73 -31.812 -5.117 1 97.5 163 VAL A CA 1
ATOM 1275 C C . VAL A 1 163 ? -0.756 -32.938 -4.102 1 97.5 163 VAL A C 1
ATOM 1277 O O . VAL A 1 163 ? -1.82 -33.312 -3.596 1 97.5 163 VAL A O 1
ATOM 1280 N N . THR A 1 164 ? 0.387 -33.406 -3.75 1 95.69 164 THR A N 1
ATOM 1281 C CA . THR A 1 164 ? 0.405 -34.594 -2.906 1 95.69 164 THR A CA 1
ATOM 1282 C C . THR A 1 164 ? 1.116 -34.312 -1.587 1 95.69 164 THR A C 1
ATOM 1284 O O . THR A 1 164 ? 0.827 -34.938 -0.571 1 95.69 164 THR A O 1
ATOM 1287 N N . GLU A 1 165 ? 2.031 -33.312 -1.53 1 97.38 165 GLU A N 1
ATOM 1288 C CA . GLU A 1 165 ? 2.93 -33.188 -0.386 1 97.38 165 GLU A CA 1
ATOM 1289 C C . GLU A 1 165 ? 2.51 -32 0.514 1 97.38 165 GLU A C 1
ATOM 1291 O O . GLU A 1 165 ? 2.924 -31.938 1.674 1 97.38 165 GLU A O 1
ATOM 1296 N N . ALA A 1 166 ? 1.75 -31.062 0.059 1 97 166 ALA A N 1
ATOM 1297 C CA . ALA A 1 166 ? 1.316 -29.938 0.877 1 97 166 ALA A CA 1
ATOM 1298 C C . ALA A 1 166 ? 0.246 -30.359 1.877 1 97 166 ALA A C 1
ATOM 1300 O O . ALA A 1 166 ? -0.425 -31.375 1.684 1 97 166 ALA A O 1
ATOM 1301 N N . PRO A 1 167 ? 0.188 -29.625 3.051 1 95.69 167 PRO A N 1
ATOM 1302 C CA . PRO A 1 167 ? -1.012 -29.844 3.863 1 95.69 167 PRO A CA 1
ATOM 1303 C C . PRO A 1 167 ? -2.299 -29.766 3.047 1 95.69 167 PRO A C 1
ATOM 1305 O O . PRO A 1 167 ? -2.367 -29.016 2.066 1 95.69 167 PRO A O 1
ATOM 1308 N N . LEU A 1 168 ? -3.342 -30.438 3.418 1 95.88 168 LEU A N 1
ATOM 1309 C CA . LEU A 1 168 ? -4.559 -30.625 2.639 1 95.88 168 LEU A CA 1
ATOM 1310 C C . LEU A 1 168 ? -5.16 -29.297 2.232 1 95.88 168 LEU A C 1
ATOM 1312 O O . LEU A 1 168 ? -5.617 -29.125 1.099 1 95.88 168 LEU A O 1
ATOM 1316 N N . GLU A 1 169 ? -5.129 -28.344 3.107 1 95.69 169 GLU A N 1
ATOM 1317 C CA . GLU A 1 169 ? -5.797 -27.078 2.865 1 95.69 169 GLU A CA 1
ATOM 1318 C C . GLU A 1 169 ? -5.055 -26.25 1.812 1 95.69 169 GLU A C 1
ATOM 1320 O O . GLU A 1 169 ? -5.59 -25.281 1.289 1 95.69 169 GLU A O 1
ATOM 1325 N N . TRP A 1 170 ? -3.834 -26.719 1.468 1 96.75 170 TRP A N 1
ATOM 1326 C CA . TRP A 1 170 ? -3.033 -25.953 0.518 1 96.75 170 TRP A CA 1
ATOM 1327 C C . TRP A 1 170 ? -2.752 -26.766 -0.739 1 96.75 170 TRP A C 1
ATOM 1329 O O . TRP A 1 170 ? -1.874 -26.422 -1.531 1 96.75 170 TRP A O 1
ATOM 1339 N N . ARG A 1 171 ? -3.381 -27.875 -0.945 1 98.5 171 ARG A N 1
ATOM 1340 C CA . ARG A 1 171 ? -3.234 -28.672 -2.162 1 98.5 171 ARG A CA 1
ATOM 1341 C C . ARG A 1 171 ? -4.113 -28.125 -3.281 1 98.5 171 ARG A C 1
ATOM 1343 O O . ARG A 1 171 ? -5.32 -27.953 -3.104 1 98.5 171 ARG A O 1
ATOM 1350 N N . PRO A 1 172 ? -3.553 -27.828 -4.434 1 98.69 172 PRO A N 1
ATOM 1351 C CA . PRO A 1 172 ? -4.32 -27.281 -5.555 1 98.69 172 PRO A CA 1
ATOM 1352 C C . PRO A 1 172 ? -5.035 -28.359 -6.367 1 98.69 172 PRO A C 1
ATOM 1354 O O . PRO A 1 172 ? -4.73 -28.547 -7.547 1 98.69 172 PRO A O 1
ATOM 1357 N N . VAL A 1 173 ? -5.941 -28.969 -5.723 1 98.38 173 VAL A N 1
ATOM 1358 C CA . VAL A 1 173 ? -6.738 -30.016 -6.34 1 98.38 173 VAL A CA 1
ATOM 1359 C C . VAL A 1 173 ? -8.227 -29.703 -6.188 1 98.38 173 VAL A C 1
ATOM 1361 O O . VAL A 1 173 ? -8.633 -29.078 -5.207 1 98.38 173 VAL A O 1
ATOM 1364 N N . PRO A 1 174 ? -9.055 -30.125 -7.168 1 97.38 174 PRO A N 1
ATOM 1365 C CA . PRO A 1 174 ? -10.469 -29.766 -7.172 1 97.38 174 PRO A CA 1
ATOM 1366 C C . PRO A 1 174 ? -11.211 -30.25 -5.93 1 97.38 174 PRO A C 1
ATOM 1368 O O . PRO A 1 174 ? -12.219 -29.656 -5.535 1 97.38 174 PRO A O 1
ATOM 1371 N N . GLN A 1 175 ? -10.719 -31.281 -5.27 1 97 175 GLN A N 1
ATOM 1372 C CA . GLN A 1 175 ? -11.383 -31.828 -4.098 1 97 175 GLN A CA 1
ATOM 1373 C C . GLN A 1 175 ? -11.227 -30.922 -2.887 1 97 175 GLN A C 1
ATOM 1375 O O . GLN A 1 175 ? -11.953 -31.047 -1.902 1 97 175 GLN A O 1
ATOM 1380 N N . ASN A 1 176 ? -10.203 -30.141 -2.877 1 98.12 176 ASN A N 1
ATOM 1381 C CA . ASN A 1 176 ? -9.961 -29.188 -1.8 1 98.12 176 ASN A CA 1
ATOM 1382 C C . ASN A 1 176 ? -10.875 -27.953 -1.921 1 98.12 176 ASN A C 1
ATOM 1384 O O . ASN A 1 176 ? -10.703 -27.141 -2.828 1 98.12 176 ASN A O 1
ATOM 1388 N N . THR A 1 177 ? -11.734 -27.703 -0.998 1 96.88 177 THR A N 1
ATOM 1389 C CA . THR A 1 177 ? -12.727 -26.625 -1.058 1 96.88 177 THR A CA 1
ATOM 1390 C C . THR A 1 177 ? -12.07 -25.266 -0.803 1 96.88 177 THR A C 1
ATOM 1392 O O . THR A 1 177 ? -12.641 -24.234 -1.12 1 96.88 177 THR A O 1
ATOM 1395 N N . ALA A 1 178 ? -10.867 -25.312 -0.235 1 98.25 178 ALA A N 1
ATOM 1396 C CA . ALA A 1 178 ? -10.141 -24.078 -0.009 1 98.25 178 ALA A CA 1
ATOM 1397 C C . ALA A 1 178 ? -9.461 -23.594 -1.289 1 98.25 178 ALA A C 1
ATOM 1399 O O . ALA A 1 178 ? -9.062 -22.438 -1.392 1 98.25 178 ALA A O 1
ATOM 1400 N N . PHE A 1 179 ? -9.258 -24.578 -2.16 1 98.81 179 PHE A N 1
ATOM 1401 C CA . PHE A 1 179 ? -8.625 -24.25 -3.434 1 98.81 179 PHE A CA 1
ATOM 1402 C C . PHE A 1 179 ? -9.617 -23.562 -4.367 1 98.81 179 PHE A C 1
ATOM 1404 O O . PHE A 1 179 ? -10.562 -24.188 -4.844 1 98.81 179 PHE A O 1
ATOM 1411 N N . LEU A 1 180 ? -9.352 -22.266 -4.684 1 98.88 180 LEU A N 1
ATOM 1412 C CA . LEU A 1 180 ? -10.25 -21.469 -5.52 1 98.88 180 LEU A CA 1
ATOM 1413 C C . LEU A 1 180 ? -9.984 -21.734 -6.996 1 98.88 180 LEU A C 1
ATOM 1415 O O . LEU A 1 180 ? -10.867 -21.516 -7.836 1 98.88 180 LEU A O 1
ATOM 1419 N N . GLY A 1 181 ? -8.703 -22.109 -7.352 1 98.88 181 GLY A N 1
ATOM 1420 C CA . GLY A 1 181 ? -8.336 -22.375 -8.734 1 98.88 181 GLY A CA 1
ATOM 1421 C C . GLY A 1 181 ? -7.109 -21.594 -9.18 1 98.88 181 GLY A C 1
ATOM 1422 O O . GLY A 1 181 ? -6.359 -21.078 -8.352 1 98.88 181 GLY A O 1
ATOM 1423 N N . PHE A 1 182 ? -6.871 -21.656 -10.414 1 98.94 182 PHE A N 1
ATOM 1424 C CA . PHE A 1 182 ? -5.809 -20.922 -11.086 1 98.94 182 PHE A CA 1
ATOM 1425 C C . PHE A 1 182 ? -6.359 -19.656 -11.734 1 98.94 182 PHE A C 1
ATOM 1427 O O . PHE A 1 182 ? -7.508 -19.625 -12.188 1 98.94 182 PHE A O 1
ATOM 1434 N N . PHE A 1 183 ? -5.605 -18.625 -11.727 1 98.94 183 PHE A N 1
ATOM 1435 C CA . PHE A 1 183 ? -6.039 -17.328 -12.258 1 98.94 183 PHE A CA 1
ATOM 1436 C C . PHE A 1 183 ? -4.949 -16.703 -13.117 1 98.94 183 PHE A C 1
ATOM 1438 O O . PHE A 1 183 ? -3.766 -17 -12.938 1 98.94 183 PHE A O 1
ATOM 1445 N N . ARG A 1 184 ? -5.379 -15.812 -14.008 1 98.69 184 ARG A N 1
ATOM 1446 C CA . ARG A 1 184 ? -4.48 -15.078 -14.898 1 98.69 184 ARG A CA 1
ATOM 1447 C C . ARG A 1 184 ? -4.801 -13.586 -14.891 1 98.69 184 ARG A C 1
ATOM 1449 O O . ARG A 1 184 ? -5.973 -13.195 -14.859 1 98.69 184 ARG A O 1
ATOM 1456 N N . PHE A 1 185 ? -3.734 -12.828 -14.867 1 98.38 185 PHE A N 1
ATOM 1457 C CA . PHE A 1 185 ? -3.885 -11.383 -14.984 1 98.38 185 PHE A CA 1
ATOM 1458 C C . PHE A 1 185 ? -4.703 -11.023 -16.219 1 98.38 185 PHE A C 1
ATOM 1460 O O . PHE A 1 185 ? -4.398 -11.461 -17.328 1 98.38 185 PHE A O 1
ATOM 1467 N N . LYS A 1 186 ? -5.707 -10.195 -15.992 1 96.94 186 LYS A N 1
ATOM 1468 C CA . LYS A 1 186 ? -6.703 -9.906 -17.016 1 96.94 186 LYS A CA 1
ATOM 1469 C C . LYS A 1 186 ? -6.051 -9.336 -18.281 1 96.94 186 LYS A C 1
ATOM 1471 O O . LYS A 1 186 ? -6.504 -9.594 -19.391 1 96.94 186 LYS A O 1
ATOM 1476 N N . GLU A 1 187 ? -4.984 -8.641 -18.094 1 94.81 187 GLU A N 1
ATOM 1477 C CA . GLU A 1 187 ? -4.363 -7.988 -19.234 1 94.81 187 GLU A CA 1
ATOM 1478 C C . GLU A 1 187 ? -3.523 -8.969 -20.047 1 94.81 187 GLU A C 1
ATOM 1480 O O . GLU A 1 187 ? -3.062 -8.648 -21.141 1 94.81 187 GLU A O 1
ATOM 1485 N N . TRP A 1 188 ? -3.396 -10.141 -19.562 1 95.25 188 TRP A N 1
ATOM 1486 C CA . TRP A 1 188 ? -2.605 -11.148 -20.25 1 95.25 188 TRP A CA 1
ATOM 1487 C C . TRP A 1 188 ? -3.498 -12.25 -20.812 1 95.25 188 TRP A C 1
ATOM 1489 O O . TRP A 1 188 ? -3.047 -13.383 -21.031 1 95.25 188 TRP A O 1
ATOM 1499 N N . THR A 1 189 ? -4.836 -12.07 -20.906 1 87 189 THR A N 1
ATOM 15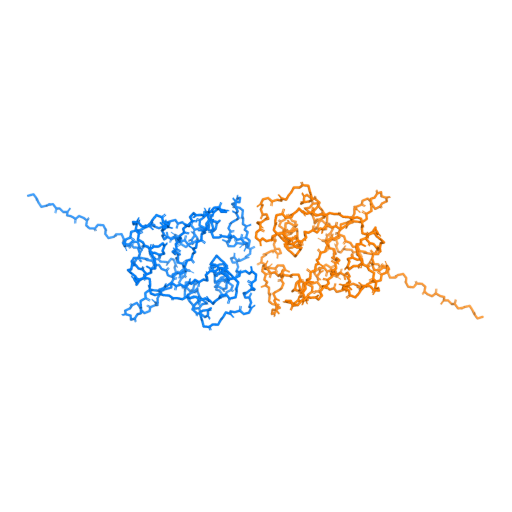00 C CA . THR A 1 189 ? -5.777 -13.047 -21.438 1 87 189 THR A CA 1
ATOM 1501 C C . THR A 1 189 ? -5.934 -12.875 -22.953 1 87 189 THR A C 1
ATOM 1503 O O . THR A 1 189 ? -6.652 -13.641 -23.594 1 87 189 THR A O 1
ATOM 1506 N N . ARG A 1 190 ? -5.254 -11.898 -23.594 1 62.06 190 ARG A N 1
ATOM 1507 C CA . ARG A 1 190 ? -5.566 -11.727 -25.016 1 62.06 190 ARG A CA 1
ATOM 1508 C C . ARG A 1 190 ? -4.949 -12.844 -25.859 1 62.06 190 ARG A C 1
ATOM 1510 O O . ARG A 1 190 ? -3.926 -13.422 -25.469 1 62.06 190 ARG A O 1
ATOM 1517 N N . MET B 1 1 ? 21.578 59.188 13.805 1 40.78 1 MET B N 1
ATOM 1518 C CA . MET B 1 1 ? 21.891 57.875 13.281 1 40.78 1 MET B CA 1
ATOM 1519 C C . MET B 1 1 ? 20.641 57 13.195 1 40.78 1 MET B C 1
ATOM 1521 O O . MET B 1 1 ? 20.125 56.562 14.227 1 40.78 1 MET B O 1
ATOM 1525 N N . LEU B 1 2 ? 19.719 57.188 12.188 1 46.22 2 LEU B N 1
ATOM 1526 C CA . LEU B 1 2 ? 18.438 56.562 11.898 1 46.22 2 LEU B CA 1
ATOM 1527 C C . LEU B 1 2 ? 18.641 55.125 11.422 1 46.22 2 LEU B C 1
ATOM 1529 O O . LEU B 1 2 ? 19.25 54.875 10.375 1 46.22 2 LEU B O 1
ATOM 1533 N N . SER B 1 3 ? 18.625 54.156 12.352 1 48.03 3 SER B N 1
ATOM 1534 C CA . SER B 1 3 ? 18.703 52.719 12.047 1 48.03 3 SER B CA 1
ATOM 1535 C C . SER B 1 3 ? 17.484 52.25 11.242 1 48.03 3 SER B C 1
ATOM 1537 O O . SER B 1 3 ? 16.359 52.344 11.711 1 48.03 3 SER B O 1
ATOM 1539 N N . LEU B 1 4 ? 17.609 52.156 9.914 1 51.41 4 LEU B N 1
ATOM 1540 C CA . LEU B 1 4 ? 16.594 51.594 9.023 1 51.41 4 LEU B CA 1
ATOM 1541 C C . LEU B 1 4 ? 16.422 50.125 9.289 1 51.41 4 LEU B C 1
ATOM 1543 O O . LEU B 1 4 ? 17.344 49.312 9.062 1 51.41 4 LEU B O 1
ATOM 1547 N N . LEU B 1 5 ? 15.43 49.781 10.148 1 46.59 5 LEU B N 1
ATOM 1548 C CA . LEU B 1 5 ? 15 48.406 10.32 1 46.59 5 LEU B CA 1
ATOM 1549 C C . LEU B 1 5 ? 14.32 47.875 9.062 1 46.59 5 LEU B C 1
ATOM 1551 O O . LEU B 1 5 ? 13.234 48.344 8.703 1 46.59 5 LEU B O 1
ATOM 1555 N N . LEU B 1 6 ? 15.07 47.219 8.164 1 45.91 6 LEU B N 1
ATOM 1556 C CA . LEU B 1 6 ? 14.516 46.531 7.016 1 45.91 6 LEU B CA 1
ATOM 1557 C C . LEU B 1 6 ? 13.664 45.344 7.461 1 45.91 6 LEU B C 1
ATOM 1559 O O . LEU B 1 6 ? 14.188 44.375 7.992 1 45.91 6 LEU B O 1
ATOM 1563 N N . LEU B 1 7 ? 12.391 45.625 7.598 1 43.09 7 LEU B N 1
ATOM 1564 C CA . LEU B 1 7 ? 11.445 44.531 7.758 1 43.09 7 LEU B CA 1
ATOM 1565 C C . LEU B 1 7 ? 11.391 43.656 6.496 1 43.09 7 LEU B C 1
ATOM 1567 O O . LEU B 1 7 ? 10.891 44.094 5.461 1 43.09 7 LEU B O 1
ATOM 1571 N N . LEU B 1 8 ? 12.297 42.719 6.309 1 44.16 8 LEU B N 1
ATOM 1572 C CA . LEU B 1 8 ? 12.125 41.719 5.27 1 44.16 8 LEU B CA 1
ATOM 1573 C C . LEU B 1 8 ? 10.828 40.938 5.469 1 44.16 8 LEU B C 1
ATOM 1575 O O . LEU B 1 8 ? 10.727 40.125 6.367 1 44.16 8 LEU B O 1
ATOM 1579 N N . SER B 1 9 ? 9.758 41.469 4.965 1 40.66 9 SER B N 1
ATOM 1580 C CA . SER B 1 9 ? 8.562 40.656 4.863 1 40.66 9 SER B CA 1
ATOM 1581 C C . SER B 1 9 ? 8.805 39.438 3.971 1 40.66 9 SER B C 1
ATOM 1583 O O . SER B 1 9 ? 9.039 39.594 2.768 1 40.66 9 SER B O 1
ATOM 1585 N N . LEU B 1 10 ? 9.32 38.438 4.457 1 40.75 10 LEU B N 1
ATOM 1586 C CA . LEU B 1 10 ? 9.273 37.188 3.699 1 40.75 10 LEU B CA 1
ATOM 1587 C C . LEU B 1 10 ? 7.855 36.906 3.211 1 40.75 10 LEU B C 1
ATOM 1589 O O . LEU B 1 10 ? 7.023 36.406 3.967 1 40.75 10 LEU B O 1
ATOM 1593 N N . HIS B 1 11 ? 7.383 37.656 2.248 1 43.03 11 HIS B N 1
ATOM 1594 C CA . HIS B 1 11 ? 6.16 37.25 1.568 1 43.03 11 HIS B CA 1
ATOM 1595 C C . HIS B 1 11 ? 6.234 35.781 1.142 1 43.03 11 HIS B C 1
ATOM 1597 O O . HIS B 1 11 ? 7.219 35.375 0.534 1 43.03 11 HIS B O 1
ATOM 1603 N N . ALA B 1 12 ? 5.527 34.906 1.774 1 44.5 12 ALA B N 1
ATOM 1604 C CA . ALA B 1 12 ? 5.367 33.562 1.27 1 44.5 12 ALA B CA 1
ATOM 1605 C C . ALA B 1 12 ? 5.043 33.562 -0.221 1 44.5 12 ALA B C 1
ATOM 1607 O O . ALA B 1 12 ? 4.156 34.281 -0.668 1 44.5 12 ALA B O 1
ATOM 1608 N N . ALA B 1 13 ? 5.945 33.125 -1.15 1 44.84 13 ALA B N 1
ATOM 1609 C CA . ALA B 1 13 ? 5.754 33.031 -2.596 1 44.84 13 ALA B CA 1
ATOM 1610 C C . ALA B 1 13 ? 4.395 32.438 -2.932 1 44.84 13 ALA B C 1
ATOM 1612 O O . ALA B 1 13 ? 3.979 31.453 -2.32 1 44.84 13 ALA B O 1
ATOM 1613 N N . PRO B 1 14 ? 3.498 33.094 -3.732 1 45.84 14 PRO B N 1
ATOM 1614 C CA . PRO B 1 14 ? 2.178 32.594 -4.133 1 45.84 14 PRO B CA 1
ATOM 1615 C C . PRO B 1 14 ? 2.213 31.141 -4.637 1 45.84 14 PRO B C 1
ATOM 1617 O O . PRO B 1 14 ? 3.211 30.719 -5.219 1 45.84 14 PRO B O 1
ATOM 1620 N N . ALA B 1 15 ? 1.429 30.266 -3.959 1 51.66 15 ALA B N 1
ATOM 1621 C CA . ALA B 1 15 ? 1.227 28.938 -4.535 1 51.66 15 ALA B CA 1
ATOM 1622 C C . ALA B 1 15 ? 1.117 29.016 -6.055 1 51.66 15 ALA B C 1
ATOM 1624 O O . ALA B 1 15 ? 0.423 29.875 -6.594 1 51.66 15 ALA B O 1
ATOM 1625 N N . SER B 1 16 ? 2.088 28.484 -6.766 1 53.53 16 SER B N 1
ATOM 1626 C CA . SER B 1 16 ? 1.924 28.5 -8.211 1 53.53 16 SER B CA 1
ATOM 1627 C C . SER B 1 16 ? 0.484 28.203 -8.609 1 53.53 16 SER B C 1
ATOM 1629 O O . SER B 1 16 ? -0.192 27.406 -7.957 1 53.53 16 SER B O 1
ATOM 1631 N N . ALA B 1 17 ? -0.215 29.047 -9.336 1 56.69 17 ALA B N 1
ATOM 1632 C CA . ALA B 1 17 ? -1.563 28.938 -9.883 1 56.69 17 ALA B CA 1
ATOM 1633 C C . ALA B 1 17 ? -1.954 27.484 -10.117 1 56.69 17 ALA B C 1
ATOM 1635 O O . ALA B 1 17 ? -3.135 27.141 -10.047 1 56.69 17 ALA B O 1
ATOM 1636 N N . ASP B 1 18 ? -0.964 26.578 -10.008 1 75.31 18 ASP B N 1
ATOM 1637 C CA . ASP B 1 18 ? -1.23 25.203 -10.414 1 75.31 18 ASP B CA 1
ATOM 1638 C C . ASP B 1 18 ? -1.502 24.312 -9.195 1 75.31 18 ASP B C 1
ATOM 1640 O O . ASP B 1 18 ? -2.137 23.266 -9.32 1 75.31 18 ASP B O 1
ATOM 1644 N N . GLU B 1 19 ? -1.425 24.922 -7.918 1 91.12 19 GLU B N 1
ATOM 1645 C CA . GLU B 1 19 ? -1.54 24.078 -6.73 1 91.12 19 GLU B CA 1
ATOM 1646 C C . GLU B 1 19 ? -2.881 24.281 -6.031 1 91.12 19 GLU B C 1
ATOM 1648 O O . GLU B 1 19 ? -3.34 23.422 -5.289 1 91.12 19 GLU B O 1
ATOM 1653 N N . ALA B 1 20 ? -3.484 25.438 -6.285 1 91.81 20 ALA B N 1
ATOM 1654 C CA . ALA B 1 20 ? -4.652 25.844 -5.504 1 91.81 20 ALA B CA 1
ATOM 1655 C C . ALA B 1 20 ? -5.781 24.828 -5.633 1 91.81 20 ALA B C 1
ATOM 1657 O O . ALA B 1 20 ? -6.332 24.375 -4.629 1 91.81 20 ALA B O 1
ATOM 1658 N N . PRO B 1 21 ? -6.047 24.406 -6.895 1 94.56 21 PRO B N 1
ATOM 1659 C CA . PRO B 1 21 ? -7.109 23.406 -6.988 1 94.56 21 PRO B CA 1
ATOM 1660 C C . PRO B 1 21 ? -6.746 22.094 -6.297 1 94.56 21 PRO B C 1
ATOM 1662 O O . PRO B 1 21 ? -7.617 21.422 -5.742 1 94.56 21 PRO B O 1
ATOM 1665 N N . LEU B 1 22 ? -5.523 21.672 -6.324 1 96.56 22 LEU B N 1
ATOM 1666 C CA . LEU B 1 22 ? -5.066 20.469 -5.652 1 96.56 22 LEU B CA 1
ATOM 1667 C C . LEU B 1 22 ? -5.219 20.594 -4.141 1 96.56 22 LEU B C 1
ATOM 1669 O O . LEU B 1 22 ? -5.73 19.672 -3.484 1 96.56 22 LEU B O 1
ATOM 1673 N N . ARG B 1 23 ? -4.832 21.719 -3.596 1 96.94 23 ARG B N 1
ATOM 1674 C CA . ARG B 1 23 ? -4.941 21.922 -2.156 1 96.94 23 ARG B CA 1
ATOM 1675 C C . ARG B 1 23 ? -6.398 21.922 -1.712 1 96.94 23 ARG B C 1
ATOM 1677 O O . ARG B 1 23 ? -6.738 21.359 -0.667 1 96.94 23 ARG B O 1
ATOM 1684 N N . ARG B 1 24 ? -7.242 22.531 -2.465 1 96.5 24 ARG B N 1
ATOM 1685 C CA . ARG B 1 24 ? -8.664 22.516 -2.146 1 96.5 24 ARG B CA 1
ATOM 1686 C C . ARG B 1 24 ? -9.219 21.094 -2.137 1 96.5 24 ARG B C 1
ATOM 1688 O O . ARG B 1 24 ? -10.008 20.734 -1.261 1 96.5 24 ARG B O 1
ATOM 1695 N N . GLU B 1 25 ? -8.805 20.344 -3.133 1 97.31 25 GLU B N 1
ATOM 1696 C CA . GLU B 1 25 ? -9.273 18.953 -3.209 1 97.31 25 GLU B CA 1
ATOM 1697 C C . GLU B 1 25 ? -8.719 18.125 -2.059 1 97.31 25 GLU B C 1
ATOM 1699 O O . GLU B 1 25 ? -9.414 17.266 -1.519 1 97.31 25 GLU B O 1
ATOM 1704 N N . VAL B 1 26 ? -7.48 18.359 -1.673 1 98.19 26 VAL B N 1
ATOM 1705 C CA . VAL B 1 26 ? -6.887 17.703 -0.51 1 98.19 26 VAL B CA 1
ATOM 1706 C C . VAL B 1 26 ? -7.746 17.969 0.726 1 98.19 26 VAL B C 1
ATOM 1708 O O . VAL B 1 26 ? -8.078 17.047 1.471 1 98.19 26 VAL B O 1
ATOM 1711 N N . ALA B 1 27 ? -8.102 19.219 0.903 1 98 27 ALA B N 1
ATOM 1712 C CA . ALA B 1 27 ? -8.953 19.578 2.033 1 98 27 ALA B CA 1
ATOM 1713 C C . ALA B 1 27 ? -10.281 18.844 1.974 1 98 27 ALA B C 1
ATOM 1715 O O . ALA B 1 27 ? -10.719 18.25 2.967 1 98 27 ALA B O 1
ATOM 1716 N N . ARG B 1 28 ? -10.883 18.844 0.836 1 97.56 28 ARG B N 1
ATOM 1717 C CA . ARG B 1 28 ? -12.195 18.219 0.661 1 97.56 28 ARG B CA 1
ATOM 1718 C C . ARG B 1 28 ? -12.133 16.734 0.957 1 97.56 28 ARG B C 1
ATOM 1720 O O . ARG B 1 28 ? -12.969 16.203 1.701 1 97.56 28 ARG B O 1
ATOM 1727 N N . VAL B 1 29 ? -11.18 16.047 0.365 1 98.12 29 VAL B N 1
ATOM 1728 C CA . VAL B 1 29 ? -11.07 14.609 0.534 1 98.12 29 VAL B CA 1
ATOM 1729 C C . VAL B 1 29 ? -10.734 14.281 1.987 1 98.12 29 VAL B C 1
ATOM 1731 O O . VAL B 1 29 ? -11.297 13.344 2.564 1 98.12 29 VAL B O 1
ATOM 1734 N N . ALA B 1 30 ? -9.812 15.047 2.629 1 98.69 30 ALA B N 1
ATOM 1735 C CA . ALA B 1 30 ? -9.438 14.805 4.023 1 98.69 30 ALA B CA 1
ATOM 1736 C C . ALA B 1 30 ? -10.648 14.93 4.941 1 98.69 30 ALA B C 1
ATOM 1738 O O . ALA B 1 30 ? -10.914 14.031 5.75 1 98.69 30 ALA B O 1
ATOM 1739 N N . ILE B 1 31 ? -11.367 15.961 4.789 1 97.75 31 ILE B N 1
ATOM 1740 C CA . ILE B 1 31 ? -12.523 16.234 5.641 1 97.75 31 ILE B CA 1
ATOM 1741 C C . ILE B 1 31 ? -13.594 15.164 5.406 1 97.75 31 ILE B C 1
ATOM 1743 O O . ILE B 1 31 ? -14.266 14.734 6.344 1 97.75 31 ILE B O 1
ATOM 1747 N N . ALA B 1 32 ? -13.75 14.719 4.168 1 98.31 32 ALA B N 1
ATOM 1748 C CA . ALA B 1 32 ? -14.719 13.672 3.852 1 98.31 32 ALA B CA 1
ATOM 1749 C C . ALA B 1 32 ? -14.398 12.391 4.617 1 98.31 32 ALA B C 1
ATOM 1751 O O . ALA B 1 32 ? -15.312 11.656 5.023 1 98.31 32 ALA B O 1
ATOM 1752 N N . GLN B 1 33 ? -13.039 12.109 4.84 1 98.44 33 GLN B N 1
ATOM 1753 C CA . GLN B 1 33 ? -12.664 10.891 5.543 1 98.44 33 GLN B CA 1
ATOM 1754 C C . GLN B 1 33 ? -13.07 10.953 7.016 1 98.44 33 GLN B C 1
ATOM 1756 O O . GLN B 1 33 ? -13.281 9.922 7.652 1 98.44 33 GLN B O 1
ATOM 1761 N N . VAL B 1 34 ? -13.156 12.188 7.625 1 98.56 34 VAL B N 1
ATOM 1762 C CA . VAL B 1 34 ? -13.602 12.359 9.008 1 98.56 34 VAL B CA 1
ATOM 1763 C C . VAL B 1 34 ? -15.062 11.953 9.133 1 98.56 34 VAL B C 1
ATOM 1765 O O . VAL B 1 34 ? -15.453 11.32 10.117 1 98.56 34 VAL B O 1
ATOM 1768 N N . ARG B 1 35 ? -15.789 12.266 8.133 1 97.5 35 ARG B N 1
ATOM 1769 C CA . ARG B 1 35 ? -17.219 11.961 8.148 1 97.5 35 ARG B CA 1
ATOM 1770 C C . ARG B 1 35 ? -17.469 10.492 7.852 1 97.5 35 ARG B C 1
ATOM 1772 O O . ARG B 1 35 ? -18.25 9.836 8.547 1 97.5 35 ARG B O 1
ATOM 1779 N N . GLN B 1 36 ? -16.875 10.055 6.816 1 97.62 36 GLN B N 1
ATOM 1780 C CA . GLN B 1 36 ? -17 8.672 6.367 1 97.62 36 GLN B CA 1
ATOM 1781 C C . GLN B 1 36 ? -15.797 8.258 5.527 1 97.62 36 GLN B C 1
ATOM 1783 O O . GLN B 1 36 ? -15.547 8.828 4.465 1 97.62 36 GLN B O 1
ATOM 1788 N N . MET B 1 37 ? -15.164 7.238 6.055 1 97.06 37 MET B N 1
ATOM 1789 C CA . MET B 1 37 ? -14.008 6.766 5.305 1 97.06 37 MET B CA 1
ATOM 1790 C C . MET B 1 37 ? -14.43 6.176 3.965 1 97.06 37 MET B C 1
ATOM 1792 O O . MET B 1 37 ? -15.383 5.395 3.898 1 97.06 37 MET B O 1
ATOM 1796 N N . ASP B 1 38 ? -13.773 6.586 2.945 1 95.12 38 ASP B N 1
ATOM 1797 C CA . ASP B 1 38 ? -14.031 6.109 1.589 1 95.12 38 ASP B CA 1
ATOM 1798 C C . ASP B 1 38 ? -13.727 4.617 1.464 1 95.12 38 ASP B C 1
ATOM 1800 O O . ASP B 1 38 ? -12.648 4.164 1.839 1 95.12 38 ASP B O 1
ATOM 1804 N N . PRO B 1 39 ? -14.664 3.828 0.954 1 90.56 39 PRO B N 1
ATOM 1805 C CA . PRO B 1 39 ? -14.422 2.393 0.787 1 90.56 39 PRO B CA 1
ATOM 1806 C C . PRO B 1 39 ? -13.242 2.1 -0.14 1 90.56 39 PRO B C 1
ATOM 1808 O O . PRO B 1 39 ? -12.664 1.012 -0.08 1 90.56 39 PRO B O 1
ATOM 1811 N N . ALA B 1 40 ? -12.875 3.053 -0.972 1 90.12 40 ALA B N 1
ATOM 1812 C CA . ALA B 1 40 ? -11.727 2.883 -1.861 1 90.12 40 ALA B CA 1
ATOM 1813 C C . ALA B 1 40 ? -10.414 2.943 -1.083 1 90.12 40 ALA B C 1
ATOM 1815 O O . ALA B 1 40 ? -9.367 2.547 -1.594 1 90.12 40 ALA B O 1
ATOM 1816 N N . TRP B 1 41 ? -10.469 3.488 0.076 1 94.88 41 TRP B N 1
ATOM 1817 C CA . TRP B 1 41 ? -9.312 3.467 0.972 1 94.88 41 TRP B CA 1
ATOM 1818 C C . TRP B 1 41 ? -9.273 2.17 1.774 1 94.88 41 TRP B C 1
ATOM 1820 O O . TRP B 1 41 ? -9.836 2.092 2.867 1 94.88 41 TRP B O 1
ATOM 1830 N N . HIS B 1 42 ? -8.57 1.222 1.288 1 93.56 42 HIS B N 1
ATOM 1831 C CA . HIS B 1 42 ? -8.594 -0.147 1.789 1 93.56 42 HIS B CA 1
ATOM 1832 C C . HIS B 1 42 ? -8.188 -0.205 3.258 1 93.56 42 HIS B C 1
ATOM 1834 O O . HIS B 1 42 ? -7.242 0.469 3.672 1 93.56 42 HIS B O 1
ATOM 1840 N N . PRO B 1 43 ? -8.844 -1.058 4.031 1 93.19 43 PRO B N 1
ATOM 1841 C CA . PRO B 1 43 ? -8.594 -1.121 5.473 1 93.19 43 PRO B CA 1
ATOM 1842 C C . PRO B 1 43 ? -7.125 -1.388 5.805 1 93.19 43 PRO B C 1
ATOM 1844 O O . PRO B 1 43 ? -6.59 -0.815 6.754 1 93.19 43 PRO B O 1
ATOM 1847 N N . ALA B 1 44 ? -6.434 -2.117 4.953 1 93.12 44 ALA B N 1
ATOM 1848 C CA . ALA B 1 44 ? -5.047 -2.494 5.215 1 93.12 44 ALA B CA 1
ATOM 1849 C C . ALA B 1 44 ? -4.109 -1.306 5.023 1 93.12 44 ALA B C 1
ATOM 1851 O O . ALA B 1 44 ? -2.939 -1.36 5.414 1 93.12 44 ALA B O 1
ATOM 1852 N N . GLN B 1 45 ? -4.652 -0.254 4.449 1 95.25 45 GLN B N 1
ATOM 1853 C CA . GLN B 1 45 ? -3.842 0.928 4.172 1 95.25 45 GLN B CA 1
ATOM 1854 C C . GLN B 1 45 ? -4.16 2.055 5.152 1 95.25 45 GLN B C 1
ATOM 1856 O O . GLN B 1 45 ? -3.576 3.137 5.074 1 95.25 45 GLN B O 1
ATOM 1861 N N . ARG B 1 46 ? -5.055 1.809 6.102 1 97.31 46 ARG B N 1
ATOM 1862 C CA . ARG B 1 46 ? -5.598 2.895 6.91 1 97.31 46 ARG B CA 1
ATOM 1863 C C . ARG B 1 46 ? -4.727 3.152 8.133 1 97.31 46 ARG B C 1
ATOM 1865 O O . ARG B 1 46 ? -4.895 2.504 9.172 1 97.31 46 ARG B O 1
ATOM 1872 N N . ASP B 1 47 ? -3.803 4.027 8.039 1 98 47 ASP B N 1
ATOM 1873 C CA . ASP B 1 47 ? -2.955 4.625 9.062 1 98 47 ASP B CA 1
ATOM 1874 C C . ASP B 1 47 ? -2.684 6.098 8.758 1 98 47 ASP B C 1
ATOM 1876 O O . ASP B 1 47 ? -3.285 6.672 7.852 1 98 47 ASP B O 1
ATOM 1880 N N . CYS B 1 48 ? -1.861 6.715 9.531 1 98.62 48 CYS B N 1
ATOM 1881 C CA . CYS B 1 48 ? -1.624 8.141 9.352 1 98.62 48 CYS B CA 1
ATOM 1882 C C . CYS B 1 48 ? -1.021 8.43 7.984 1 98.62 48 CYS B C 1
ATOM 1884 O O . CYS B 1 48 ? -1.453 9.352 7.293 1 98.62 48 CYS B O 1
ATOM 1886 N N . ALA B 1 49 ? 0.022 7.66 7.598 1 98.69 49 ALA B N 1
ATOM 1887 C CA . ALA B 1 49 ? 0.649 7.832 6.289 1 98.69 49 ALA B CA 1
ATOM 1888 C C . ALA B 1 49 ? -0.303 7.43 5.168 1 98.69 49 ALA B C 1
ATOM 1890 O O . ALA B 1 49 ? -0.286 8.023 4.086 1 98.69 49 ALA B O 1
ATOM 1891 N N . GLY B 1 50 ? -1.108 6.398 5.434 1 98.31 50 GLY B N 1
ATOM 1892 C CA . GLY B 1 50 ? -2.115 5.984 4.469 1 98.31 50 GLY B CA 1
ATOM 1893 C C . GLY B 1 50 ? -3.119 7.074 4.148 1 98.31 50 GLY B C 1
ATOM 1894 O O . GLY B 1 50 ? -3.564 7.199 3.006 1 98.31 50 GLY B O 1
ATOM 1895 N N . LEU B 1 51 ? -3.525 7.836 5.145 1 98.81 51 LEU B N 1
ATOM 1896 C CA . LEU B 1 51 ? -4.426 8.961 4.906 1 98.81 51 LEU B CA 1
ATOM 1897 C C . LEU B 1 51 ? -3.783 9.977 3.971 1 98.81 51 LEU B C 1
ATOM 1899 O O . LEU B 1 51 ? -4.422 10.445 3.025 1 98.81 51 LEU B O 1
ATOM 1903 N N . VAL B 1 52 ? -2.496 10.273 4.215 1 98.81 52 VAL B N 1
ATOM 1904 C CA . VAL B 1 52 ? -1.784 11.227 3.371 1 98.81 52 VAL B CA 1
ATOM 1905 C C . VAL B 1 52 ? -1.735 10.711 1.935 1 98.81 52 VAL B C 1
ATOM 1907 O O . VAL B 1 52 ? -2.105 11.43 1 1 98.81 52 VAL B O 1
ATOM 1910 N N . ARG B 1 53 ? -1.343 9.43 1.774 1 97.75 53 ARG B N 1
ATOM 1911 C CA . ARG B 1 53 ? -1.241 8.852 0.439 1 97.75 53 ARG B CA 1
ATOM 1912 C C . ARG B 1 53 ? -2.596 8.852 -0.264 1 97.75 53 ARG B C 1
ATOM 1914 O O . ARG B 1 53 ? -2.689 9.219 -1.437 1 97.75 53 ARG B O 1
ATOM 1921 N N . PHE B 1 54 ? -3.635 8.477 0.433 1 97.38 54 PHE B N 1
ATOM 1922 C CA . PHE B 1 54 ? -4.969 8.359 -0.15 1 97.38 54 PHE B CA 1
ATOM 1923 C C . PHE B 1 54 ? -5.484 9.727 -0.586 1 97.38 54 PHE B C 1
ATOM 1925 O O . PHE B 1 54 ? -5.973 9.883 -1.707 1 97.38 54 PHE B O 1
ATOM 1932 N N . VAL B 1 55 ? -5.332 10.711 0.292 1 98.38 55 VAL B N 1
ATOM 1933 C CA . VAL B 1 55 ? -5.867 12.047 0.068 1 98.38 55 VAL B CA 1
ATOM 1934 C C . VAL B 1 55 ? -5.148 12.703 -1.109 1 98.38 55 VAL B C 1
ATOM 1936 O O . VAL B 1 55 ? -5.789 13.242 -2.01 1 98.38 55 VAL B O 1
ATOM 1939 N N . PHE B 1 56 ? -3.826 12.617 -1.117 1 97.38 56 PHE B N 1
ATOM 1940 C CA . PHE B 1 56 ? -3.061 13.227 -2.199 1 97.38 56 PHE B CA 1
ATOM 1941 C C . PHE B 1 56 ? -3.352 12.531 -3.525 1 97.38 56 PHE B C 1
ATOM 1943 O O . PHE B 1 56 ? -3.588 13.188 -4.539 1 97.38 56 PHE B O 1
ATOM 1950 N N . ARG B 1 57 ? -3.346 11.242 -3.516 1 94.19 57 ARG B N 1
ATOM 1951 C CA . ARG B 1 57 ? -3.617 10.516 -4.754 1 94.19 57 ARG B CA 1
ATOM 1952 C C . ARG B 1 57 ? -5.004 10.852 -5.289 1 94.19 57 ARG B C 1
ATOM 1954 O O . ARG B 1 57 ? -5.18 11.047 -6.496 1 94.19 57 ARG B O 1
ATOM 1961 N N . SER B 1 58 ? -5.984 10.922 -4.371 1 94.25 58 SER B N 1
ATOM 1962 C CA . SER B 1 58 ? -7.344 11.281 -4.762 1 94.25 58 SER B CA 1
ATOM 1963 C C . SER B 1 58 ? -7.387 12.672 -5.395 1 94.25 58 SER B C 1
ATOM 1965 O O . SER B 1 58 ? -8.031 12.867 -6.422 1 94.25 58 SER B O 1
ATOM 1967 N N . ALA B 1 59 ? -6.668 13.57 -4.766 1 96.5 59 ALA B N 1
ATOM 1968 C CA . ALA B 1 59 ? -6.656 14.938 -5.277 1 96.5 59 ALA B CA 1
ATOM 1969 C C . ALA B 1 59 ? -6.008 15 -6.656 1 96.5 59 ALA B C 1
ATOM 1971 O O . ALA B 1 59 ? -6.535 15.641 -7.566 1 96.5 59 ALA B O 1
ATOM 1972 N N . TYR B 1 60 ? -4.875 14.32 -6.832 1 93.75 60 TYR B N 1
ATOM 1973 C CA . TYR B 1 60 ? -4.172 14.328 -8.109 1 93.75 60 TYR B CA 1
ATOM 1974 C C . TYR B 1 60 ? -4.984 13.602 -9.18 1 93.75 60 TYR B C 1
ATOM 1976 O O . TYR B 1 60 ? -4.965 13.992 -10.352 1 93.75 60 TYR B O 1
ATOM 1984 N N . ARG B 1 61 ? -5.688 12.57 -8.82 1 90.5 61 ARG B N 1
ATOM 1985 C CA . ARG B 1 61 ? -6.539 11.867 -9.773 1 90.5 61 ARG B CA 1
ATOM 1986 C C . ARG B 1 61 ? -7.594 12.805 -10.359 1 90.5 61 ARG B C 1
ATOM 1988 O O . ARG B 1 61 ? -7.902 12.734 -11.555 1 90.5 61 ARG B O 1
ATOM 1995 N N . ARG B 1 62 ? -8.07 13.656 -9.555 1 92.56 62 ARG B N 1
ATOM 1996 C CA . ARG B 1 62 ? -9.148 14.539 -9.977 1 92.56 62 ARG B CA 1
ATOM 1997 C C . ARG B 1 62 ? -8.609 15.719 -10.781 1 92.56 62 ARG B C 1
ATOM 1999 O O . ARG B 1 62 ? -9.195 16.094 -11.797 1 92.56 62 ARG B O 1
ATOM 2006 N N . TRP B 1 63 ? -7.461 16.234 -10.398 1 94.62 63 TRP B N 1
ATOM 2007 C CA . TRP B 1 63 ? -7.125 17.547 -10.93 1 94.62 63 TRP B CA 1
ATOM 2008 C C . TRP B 1 63 ? -5.887 17.484 -11.82 1 94.62 63 TRP B C 1
ATOM 2010 O O . TRP B 1 63 ? -5.641 18.375 -12.625 1 94.62 63 TRP B O 1
ATOM 2020 N N . ARG B 1 64 ? -5.047 16.469 -11.641 1 93.62 64 ARG B N 1
ATOM 2021 C CA . ARG B 1 64 ? -3.834 16.297 -12.43 1 93.62 64 ARG B CA 1
ATOM 2022 C C . ARG B 1 64 ? -3.512 14.828 -12.633 1 93.62 64 ARG B C 1
ATOM 2024 O O . ARG B 1 64 ? -2.426 14.367 -12.281 1 93.62 64 ARG B O 1
ATOM 2031 N N . PRO B 1 65 ? -4.426 14.086 -13.305 1 87.81 65 PRO B N 1
ATOM 2032 C CA . PRO B 1 65 ? -4.234 12.641 -13.445 1 87.81 65 PRO B CA 1
ATOM 2033 C C . PRO B 1 65 ? -2.953 12.289 -14.195 1 87.81 65 PRO B C 1
ATOM 2035 O O . PRO B 1 65 ? -2.363 11.234 -13.945 1 87.81 65 PRO B O 1
ATOM 2038 N N . GLU B 1 66 ? -2.447 13.164 -15.039 1 85.5 66 GLU B N 1
ATOM 2039 C CA . GLU B 1 66 ? -1.238 12.898 -15.805 1 85.5 66 GLU B CA 1
ATOM 2040 C C . GLU B 1 66 ? -0.017 12.781 -14.898 1 85.5 66 GLU B C 1
ATOM 2042 O O . GLU B 1 66 ? 0.936 12.07 -15.219 1 85.5 66 GLU B O 1
ATOM 2047 N N . ARG B 1 67 ? -0.069 13.438 -13.758 1 90.19 67 ARG B N 1
ATOM 2048 C CA . ARG B 1 67 ? 1.053 13.398 -12.82 1 90.19 67 ARG B CA 1
ATOM 2049 C C . ARG B 1 67 ? 1.168 12.023 -12.164 1 90.19 67 ARG B C 1
ATOM 2051 O O . ARG B 1 67 ? 2.238 11.648 -11.68 1 90.19 67 ARG B O 1
ATOM 2058 N N . LEU B 1 68 ? 0.136 11.258 -12.234 1 87.12 68 LEU B N 1
ATOM 2059 C CA . LEU B 1 68 ? 0.12 9.945 -11.594 1 87.12 68 LEU B CA 1
ATOM 2060 C C . LEU B 1 68 ? 0.704 8.883 -12.508 1 87.12 68 LEU B C 1
ATOM 2062 O O . LEU B 1 68 ? 0.743 7.703 -12.156 1 87.12 68 LEU B O 1
ATOM 2066 N N . ALA B 1 69 ? 1.15 9.305 -13.664 1 82.12 69 ALA B N 1
ATOM 2067 C CA . ALA B 1 69 ? 1.867 8.383 -14.539 1 82.12 69 ALA B CA 1
ATOM 2068 C C . ALA B 1 69 ? 3.121 7.844 -13.852 1 82.12 69 ALA B C 1
ATOM 2070 O O . ALA B 1 69 ? 3.586 6.746 -14.172 1 82.12 69 ALA B O 1
ATOM 2071 N N . THR B 1 70 ? 3.684 8.602 -12.953 1 84.69 70 THR B N 1
ATOM 2072 C CA . THR B 1 70 ? 4.738 8.172 -12.039 1 84.69 70 THR B CA 1
ATOM 2073 C C . THR B 1 70 ? 4.285 8.297 -10.594 1 84.69 70 THR B C 1
ATOM 2075 O O . THR B 1 70 ? 3.514 9.203 -10.25 1 84.69 70 THR B O 1
ATOM 2078 N N . PRO B 1 71 ? 4.727 7.414 -9.82 1 88.38 71 PRO B N 1
ATOM 2079 C CA . PRO B 1 71 ? 4.297 7.473 -8.422 1 88.38 71 PRO B CA 1
ATOM 2080 C C . PRO B 1 71 ? 4.594 8.82 -7.77 1 88.38 71 PRO B C 1
ATOM 2082 O O . PRO B 1 71 ? 5.637 9.422 -8.039 1 88.38 71 PRO B O 1
ATOM 2085 N N . LEU B 1 72 ? 3.723 9.25 -6.871 1 91.94 72 LEU B N 1
ATOM 2086 C CA . LEU B 1 72 ? 3.859 10.523 -6.184 1 91.94 72 LEU B CA 1
ATOM 2087 C C . LEU B 1 72 ? 4.977 10.469 -5.145 1 91.94 72 LEU B C 1
ATOM 2089 O O . LEU B 1 72 ? 5.574 11.5 -4.812 1 91.94 72 LEU B O 1
ATOM 2093 N N . TRP B 1 73 ? 5.18 9.234 -4.641 1 95.62 73 TRP B N 1
ATOM 2094 C CA . TRP B 1 73 ? 6.09 9.094 -3.508 1 95.62 73 TRP B CA 1
ATOM 2095 C C . TRP B 1 73 ? 7.418 8.484 -3.945 1 95.62 73 TRP B C 1
ATOM 2097 O O . TRP B 1 73 ? 7.574 8.086 -5.102 1 95.62 73 TRP B O 1
ATOM 2107 N N . ARG B 1 74 ? 8.297 8.633 -3.062 1 94.56 74 ARG B N 1
ATOM 2108 C CA . ARG B 1 74 ? 9.562 7.91 -3.189 1 94.56 74 ARG B CA 1
ATOM 2109 C C . ARG B 1 74 ? 9.703 6.863 -2.09 1 94.56 74 ARG B C 1
ATOM 2111 O O . ARG B 1 74 ? 9.297 7.094 -0.949 1 94.56 74 ARG B O 1
ATOM 2118 N N . ASP B 1 75 ? 10.258 5.727 -2.506 1 91.38 75 ASP B N 1
ATOM 2119 C CA . ASP B 1 75 ? 10.469 4.672 -1.521 1 91.38 75 ASP B CA 1
ATOM 2120 C C . ASP B 1 75 ? 11.758 4.898 -0.731 1 91.38 75 ASP B C 1
ATOM 2122 O O . ASP B 1 75 ? 12.359 5.969 -0.815 1 91.38 75 ASP B O 1
ATOM 2126 N N . ASP B 1 76 ? 12.109 3.986 0.143 1 89.12 76 ASP B N 1
ATOM 2127 C CA . ASP B 1 76 ? 13.219 4.133 1.082 1 89.12 76 ASP B CA 1
ATOM 2128 C C . ASP B 1 76 ? 14.547 4.254 0.344 1 89.12 76 ASP B C 1
ATOM 2130 O O . ASP B 1 76 ? 15.539 4.723 0.912 1 89.12 76 ASP B O 1
ATOM 2134 N N . ARG B 1 77 ? 14.539 3.869 -0.945 1 88.81 77 ARG B N 1
ATOM 2135 C CA . ARG B 1 77 ? 15.758 3.988 -1.746 1 88.81 77 ARG B CA 1
ATOM 2136 C C . ARG B 1 77 ? 15.727 5.254 -2.598 1 88.81 77 ARG B C 1
ATOM 2138 O O . ARG B 1 77 ? 16.656 5.508 -3.367 1 88.81 77 ARG B O 1
ATOM 2145 N N . GLY B 1 78 ? 14.664 5.941 -2.521 1 91.31 78 GLY B N 1
ATOM 2146 C CA . GLY B 1 78 ? 14.547 7.191 -3.254 1 91.31 78 GLY B CA 1
ATOM 2147 C C . GLY B 1 78 ? 13.93 7.023 -4.629 1 91.31 78 GLY B C 1
ATOM 2148 O O . GLY B 1 78 ? 13.844 7.984 -5.398 1 91.31 78 GLY B O 1
ATOM 2149 N N . ALA B 1 79 ? 13.539 5.848 -4.906 1 88.44 79 ALA B N 1
ATOM 2150 C CA . ALA B 1 79 ? 12.906 5.594 -6.195 1 88.44 79 ALA B CA 1
ATOM 2151 C C . ALA B 1 79 ? 11.406 5.863 -6.133 1 88.44 79 ALA B C 1
ATOM 2153 O O . ALA B 1 79 ? 10.797 5.766 -5.066 1 88.44 79 ALA B O 1
ATOM 2154 N N . PRO B 1 80 ? 10.844 6.215 -7.301 1 89.12 80 PRO B N 1
ATOM 2155 C CA . PRO B 1 80 ? 9.383 6.387 -7.293 1 89.12 80 PRO B CA 1
ATOM 2156 C C . PRO B 1 80 ? 8.648 5.145 -6.801 1 89.12 80 PRO B C 1
ATOM 2158 O O . PRO B 1 80 ? 8.992 4.023 -7.184 1 89.12 80 PRO B O 1
ATOM 2161 N N . GLY B 1 81 ? 7.73 5.305 -5.91 1 88.75 81 GLY B N 1
ATOM 2162 C CA . GLY B 1 81 ? 6.957 4.207 -5.352 1 88.75 81 GLY B CA 1
ATOM 2163 C C . GLY B 1 81 ? 5.535 4.602 -4.992 1 88.75 81 GLY B C 1
ATOM 2164 O O . GLY B 1 81 ? 5.289 5.734 -4.578 1 88.75 81 GLY B O 1
ATOM 2165 N N . ASP B 1 82 ? 4.629 3.648 -5.102 1 85.5 82 ASP B N 1
ATOM 2166 C CA . ASP B 1 82 ? 3.221 3.922 -4.824 1 85.5 82 ASP B CA 1
ATOM 2167 C C . ASP B 1 82 ? 2.943 3.883 -3.322 1 85.5 82 ASP B C 1
ATOM 2169 O O . ASP B 1 82 ? 1.895 4.344 -2.867 1 85.5 82 ASP B O 1
ATOM 2173 N N . PHE B 1 83 ? 3.875 3.301 -2.623 1 93.31 83 PHE B N 1
ATOM 2174 C CA . PHE B 1 83 ? 3.746 3.197 -1.175 1 93.31 83 PHE B CA 1
ATOM 2175 C C . PHE B 1 83 ? 4.934 3.846 -0.477 1 93.31 83 PHE B C 1
ATOM 2177 O O . PHE B 1 83 ? 6.074 3.705 -0.922 1 93.31 83 PHE B O 1
ATOM 2184 N N . ALA B 1 84 ? 4.695 4.488 0.598 1 96.69 84 ALA B N 1
ATOM 2185 C CA . ALA B 1 84 ? 5.664 4.98 1.572 1 96.69 84 ALA B CA 1
ATOM 2186 C C . ALA B 1 84 ? 5.039 5.09 2.961 1 96.69 84 ALA B C 1
ATOM 2188 O O . ALA B 1 84 ? 3.916 5.578 3.107 1 96.69 84 ALA B O 1
ATOM 2189 N N . ASP B 1 85 ? 5.723 4.562 3.963 1 97.06 85 ASP B N 1
ATOM 2190 C CA . ASP B 1 85 ? 5.23 4.766 5.32 1 97.06 85 ASP B CA 1
ATOM 2191 C C . ASP B 1 85 ? 5.555 6.172 5.82 1 97.06 85 ASP B C 1
ATOM 2193 O O . ASP B 1 85 ? 6.098 6.988 5.078 1 97.06 85 ASP B O 1
ATOM 2197 N N . ALA B 1 86 ? 5.184 6.418 7.027 1 98.62 86 ALA B N 1
ATOM 2198 C CA . ALA B 1 86 ? 5.309 7.77 7.562 1 98.62 86 ALA B CA 1
ATOM 2199 C C . ALA B 1 86 ? 6.758 8.242 7.547 1 98.62 86 ALA B C 1
ATOM 2201 O O . ALA B 1 86 ? 7.059 9.344 7.078 1 98.62 86 ALA B O 1
ATOM 2202 N N . GLU B 1 87 ? 7.637 7.379 8.047 1 98 87 GLU B N 1
ATOM 2203 C CA . GLU B 1 87 ? 9.055 7.715 8.07 1 98 87 GLU B CA 1
ATOM 2204 C C . GLU B 1 87 ? 9.578 8 6.668 1 98 87 GLU B C 1
ATOM 2206 O O . GLU B 1 87 ? 10.266 9 6.445 1 98 87 GLU B O 1
ATOM 2211 N N . THR B 1 88 ? 9.25 7.18 5.738 1 97.75 88 THR B N 1
ATOM 2212 C CA . THR B 1 88 ? 9.742 7.297 4.371 1 97.75 88 THR B CA 1
ATOM 2213 C C . THR B 1 88 ? 9.156 8.531 3.691 1 97.75 88 THR B C 1
ATOM 2215 O O . THR B 1 88 ? 9.859 9.234 2.963 1 97.75 88 THR B O 1
ATOM 2218 N N . LEU B 1 89 ? 7.84 8.812 3.895 1 98.56 89 LEU B N 1
ATOM 2219 C CA . LEU B 1 89 ? 7.238 10.031 3.359 1 98.56 89 LEU B CA 1
ATOM 2220 C C . LEU B 1 89 ? 8.023 11.266 3.805 1 98.56 89 LEU B C 1
ATOM 2222 O O . LEU B 1 89 ? 8.422 12.086 2.975 1 98.56 89 LEU B O 1
ATOM 2226 N N . LEU B 1 90 ? 8.281 11.359 5.109 1 98.69 90 LEU B N 1
ATOM 2227 C CA . LEU B 1 90 ? 8.961 12.531 5.656 1 98.69 90 LEU B CA 1
ATOM 2228 C C . LEU B 1 90 ? 10.375 12.641 5.105 1 98.69 90 LEU B C 1
ATOM 2230 O O . LEU B 1 90 ? 10.828 13.734 4.766 1 98.69 90 LEU B O 1
ATOM 2234 N N . ALA B 1 91 ? 11.039 11.484 4.941 1 97.88 91 ALA B N 1
ATOM 2235 C CA . ALA B 1 91 ? 12.445 11.461 4.559 1 97.88 91 ALA B CA 1
ATOM 2236 C C . ALA B 1 91 ? 12.617 11.703 3.059 1 97.88 91 ALA B C 1
ATOM 2238 O O . ALA B 1 91 ? 13.617 12.281 2.623 1 97.88 91 ALA B O 1
ATOM 2239 N N . ARG B 1 92 ? 11.57 11.312 2.293 1 97.81 92 ARG B N 1
ATOM 2240 C CA . ARG B 1 92 ? 11.859 11.211 0.865 1 97.81 92 ARG B CA 1
ATOM 2241 C C . ARG B 1 92 ? 10.93 12.109 0.056 1 97.81 92 ARG B C 1
ATOM 2243 O O . ARG B 1 92 ? 11.289 12.562 -1.037 1 97.81 92 ARG B O 1
ATOM 2250 N N . SER B 1 93 ? 9.711 12.375 0.552 1 98.25 93 SER B N 1
ATOM 2251 C CA . SER B 1 93 ? 8.719 13.008 -0.305 1 98.25 93 SER B CA 1
ATOM 2252 C C . SER B 1 93 ? 8.273 14.352 0.263 1 98.25 93 SER B C 1
ATOM 2254 O O . SER B 1 93 ? 7.539 15.102 -0.392 1 98.25 93 SER B O 1
ATOM 2256 N N . PHE B 1 94 ? 8.703 14.688 1.463 1 98.5 94 PHE B N 1
ATOM 2257 C CA . PHE B 1 94 ? 8.367 15.953 2.105 1 98.5 94 PHE B CA 1
ATOM 2258 C C . PHE B 1 94 ? 9.625 16.703 2.516 1 98.5 94 PHE B C 1
ATOM 2260 O O . PHE B 1 94 ? 10.703 16.109 2.617 1 98.5 94 PHE B O 1
ATOM 2267 N N . VAL B 1 95 ? 9.5 18.016 2.721 1 98.5 95 VAL B N 1
ATOM 2268 C CA . VAL B 1 95 ? 10.594 18.859 3.201 1 98.5 95 VAL B CA 1
ATOM 2269 C C . VAL B 1 95 ? 10.203 19.516 4.52 1 98.5 95 VAL B C 1
ATOM 2271 O O . VAL B 1 95 ? 9.047 19.891 4.715 1 98.5 95 VAL B O 1
ATOM 2274 N N . PRO B 1 96 ? 11.141 19.688 5.453 1 98.69 96 PRO B N 1
ATOM 2275 C CA . PRO B 1 96 ? 10.836 20.359 6.711 1 98.69 96 PRO B CA 1
ATOM 2276 C C . PRO B 1 96 ? 10.602 21.859 6.523 1 98.69 96 PRO B C 1
ATOM 2278 O O . PRO B 1 96 ? 11.305 22.516 5.75 1 98.69 96 PRO B O 1
ATOM 2281 N N . LEU B 1 97 ? 9.602 22.375 7.191 1 98.56 97 LEU B N 1
ATOM 2282 C CA . LEU B 1 97 ? 9.312 23.797 7.164 1 98.56 97 LEU B CA 1
ATOM 2283 C C . LEU B 1 97 ? 9.836 24.484 8.43 1 98.56 97 LEU B C 1
ATOM 2285 O O . LEU B 1 97 ? 10.047 25.703 8.438 1 98.56 97 LEU B O 1
ATOM 2289 N N . GLY B 1 98 ? 10.023 23.766 9.477 1 98.44 98 GLY B N 1
ATOM 2290 C CA . GLY B 1 98 ? 10.406 24.297 10.766 1 98.44 98 GLY B CA 1
ATOM 2291 C C . GLY B 1 98 ? 9.539 23.797 11.906 1 98.44 98 GLY B C 1
ATOM 2292 O O . GLY B 1 98 ? 8.656 22.953 11.703 1 98.44 98 GLY B O 1
ATOM 2293 N N . ARG B 1 99 ? 9.766 24.297 13.156 1 98.5 99 ARG B N 1
ATOM 2294 C CA . ARG B 1 99 ? 9.102 23.812 14.359 1 98.5 99 ARG B CA 1
ATOM 2295 C C . ARG B 1 99 ? 8.5 24.953 15.164 1 98.5 99 ARG B C 1
ATOM 2297 O O . ARG B 1 99 ? 7.918 24.734 16.234 1 98.5 99 ARG B O 1
ATOM 2304 N N . ASP B 1 100 ? 8.633 26.172 14.656 1 98.06 100 ASP B N 1
ATOM 2305 C CA . ASP B 1 100 ? 8.305 27.312 15.5 1 98.06 100 ASP B CA 1
ATOM 2306 C C . ASP B 1 100 ? 6.895 27.812 15.211 1 98.06 100 ASP B C 1
ATOM 2308 O O . ASP B 1 100 ? 6.219 27.312 14.312 1 98.06 100 ASP B O 1
ATOM 2312 N N . GLU B 1 101 ? 6.457 28.781 15.992 1 97.19 101 GLU B N 1
ATOM 2313 C CA . GLU B 1 101 ? 5.113 29.344 15.914 1 97.19 101 GLU B CA 1
ATOM 2314 C C . GLU B 1 101 ? 4.883 30.031 14.57 1 97.19 101 GLU B C 1
ATOM 2316 O O . GLU B 1 101 ? 3.799 29.922 13.992 1 97.19 101 GLU B O 1
ATOM 2321 N N . ALA B 1 102 ? 5.871 30.766 14.133 1 97.56 102 ALA B N 1
ATOM 2322 C CA . ALA B 1 102 ? 5.734 31.453 12.844 1 97.56 102 ALA B CA 1
ATOM 2323 C C . ALA B 1 102 ? 5.453 30.469 11.719 1 97.56 102 ALA B C 1
ATOM 2325 O O . ALA B 1 102 ? 4.617 30.719 10.852 1 97.56 102 ALA B O 1
ATOM 2326 N N . THR B 1 103 ? 6.188 29.344 11.773 1 98 103 THR B N 1
ATOM 2327 C CA . THR B 1 103 ? 5.945 28.281 10.789 1 98 103 THR B CA 1
ATOM 2328 C C . THR B 1 103 ? 4.527 27.734 10.922 1 98 103 THR B C 1
ATOM 2330 O O . THR B 1 103 ? 3.83 27.562 9.922 1 98 103 THR B O 1
ATOM 2333 N N . ARG B 1 104 ? 4.082 27.484 12.102 1 97.94 104 ARG B N 1
ATOM 2334 C CA . ARG B 1 104 ? 2.736 26.984 12.344 1 97.94 104 ARG B CA 1
ATOM 2335 C C . ARG B 1 104 ? 1.686 27.891 11.719 1 97.94 104 ARG B C 1
ATOM 2337 O O . ARG B 1 104 ? 0.719 27.422 11.117 1 97.94 104 ARG B O 1
ATOM 2344 N N . GLU B 1 105 ? 1.848 29.188 11.797 1 94.69 105 GLU B N 1
ATOM 2345 C CA . GLU B 1 105 ? 0.879 30.172 11.32 1 94.69 105 GLU B CA 1
ATOM 2346 C C . GLU B 1 105 ? 0.889 30.25 9.797 1 94.69 105 GLU B C 1
ATOM 2348 O O . GLU B 1 105 ? -0.047 30.781 9.195 1 94.69 105 GLU B O 1
ATOM 2353 N N . SER B 1 106 ? 1.956 29.719 9.18 1 95.31 106 SER B N 1
ATOM 2354 C CA . SER B 1 106 ? 2.115 29.875 7.734 1 95.31 106 SER B CA 1
ATOM 2355 C C . SER B 1 106 ? 1.725 28.594 6.992 1 95.31 106 SER B C 1
ATOM 2357 O O . SER B 1 106 ? 1.838 28.516 5.77 1 95.31 106 SER B O 1
ATOM 2359 N N . LEU B 1 107 ? 1.279 27.625 7.742 1 97.19 107 LEU B N 1
ATOM 2360 C CA . LEU B 1 107 ? 0.971 26.328 7.145 1 97.19 107 LEU B CA 1
ATOM 2361 C C . LEU B 1 107 ? -0.178 26.453 6.148 1 97.19 107 LEU B C 1
ATOM 2363 O O . LEU B 1 107 ? -1.045 27.312 6.297 1 97.19 107 LEU B O 1
ATOM 2367 N N . ARG B 1 108 ? -0.133 25.609 5.133 1 96.81 108 ARG B N 1
ATOM 2368 C CA . ARG B 1 108 ? -1.156 25.516 4.098 1 96.81 108 ARG B CA 1
ATOM 2369 C C . ARG B 1 108 ? -1.751 24.109 4.051 1 96.81 108 ARG B C 1
ATOM 2371 O O . ARG B 1 108 ? -1.129 23.156 4.512 1 96.81 108 ARG B O 1
ATOM 2378 N N . THR B 1 109 ? -2.965 24.094 3.457 1 97.94 109 THR B N 1
ATOM 2379 C CA . THR B 1 109 ? -3.574 22.781 3.24 1 97.94 109 THR B CA 1
ATOM 2380 C C . THR B 1 109 ? -2.605 21.844 2.52 1 97.94 109 THR B C 1
ATOM 2382 O O . THR B 1 109 ? -2.025 22.219 1.496 1 97.94 109 THR B O 1
ATOM 2385 N N . GLY B 1 110 ? -2.5 20.656 3.08 1 98.5 110 GLY B N 1
ATOM 2386 C CA . GLY B 1 110 ? -1.594 19.688 2.488 1 98.5 110 GLY B CA 1
ATOM 2387 C C . GLY B 1 110 ? -0.282 19.562 3.24 1 98.5 110 GLY B C 1
ATOM 2388 O O . GLY B 1 110 ? 0.445 18.578 3.068 1 98.5 110 GLY B O 1
ATOM 2389 N N . ASP B 1 111 ? 0.08 20.578 4.039 1 98.75 111 ASP B N 1
ATOM 2390 C CA . ASP B 1 111 ? 1.218 20.406 4.941 1 98.75 111 ASP B CA 1
ATOM 2391 C C . ASP B 1 111 ? 0.929 19.344 6 1 98.75 111 ASP B C 1
ATOM 2393 O O . ASP B 1 111 ? -0.218 18.938 6.172 1 98.75 111 ASP B O 1
ATOM 2397 N N . VAL B 1 112 ? 2.031 18.891 6.668 1 98.94 112 VAL B N 1
ATOM 2398 C CA . VAL B 1 112 ? 1.856 17.812 7.633 1 98.94 112 VAL B CA 1
ATOM 2399 C C . VAL B 1 112 ? 2.529 18.172 8.953 1 98.94 112 VAL B C 1
ATOM 2401 O O . VAL B 1 112 ? 3.576 18.828 8.961 1 98.94 112 VAL B O 1
ATOM 2404 N N . VAL B 1 113 ? 1.849 17.828 10.023 1 98.94 113 VAL B N 1
ATOM 2405 C CA . VAL B 1 113 ? 2.441 17.828 11.359 1 98.94 113 VAL B CA 1
ATOM 2406 C C . VAL B 1 113 ? 3 16.438 11.672 1 98.94 113 VAL B C 1
ATOM 2408 O O . VAL B 1 113 ? 2.287 15.438 11.562 1 98.94 113 VAL B O 1
ATOM 2411 N N . ALA B 1 114 ? 4.281 16.375 12.07 1 98.94 114 ALA B N 1
ATOM 2412 C CA . ALA B 1 114 ? 4.918 15.055 12.188 1 98.94 114 ALA B CA 1
ATOM 2413 C C . ALA B 1 114 ? 5.492 14.852 13.594 1 98.94 114 ALA B C 1
ATOM 2415 O O . ALA B 1 114 ? 6.055 15.773 14.18 1 98.94 114 ALA B O 1
ATOM 2416 N N . PHE B 1 115 ? 5.367 13.672 14.117 1 98.88 115 PHE B N 1
ATOM 2417 C CA . PHE B 1 115 ? 5.895 13.25 15.414 1 98.88 115 PHE B CA 1
ATOM 2418 C C . PHE B 1 115 ? 6.645 11.93 15.281 1 98.88 115 PHE B C 1
ATOM 2420 O O . PHE B 1 115 ? 6.371 11.141 14.375 1 98.88 115 PHE B O 1
ATOM 2427 N N . ARG B 1 116 ? 7.496 11.711 16.141 1 98.44 116 ARG B N 1
ATOM 2428 C CA . ARG B 1 116 ? 8.219 10.453 16.297 1 98.44 116 ARG B CA 1
ATOM 2429 C C . ARG B 1 116 ? 8.344 10.07 17.766 1 98.44 116 ARG B C 1
ATOM 2431 O O . ARG B 1 116 ? 8.883 10.836 18.562 1 98.44 116 ARG B O 1
ATOM 2438 N N . LEU B 1 117 ? 7.824 8.953 18.109 1 96.25 117 LEU B N 1
ATOM 2439 C CA . LEU B 1 117 ? 7.934 8.422 19.453 1 96.25 117 LEU B CA 1
ATOM 2440 C C . LEU B 1 117 ? 8.859 7.211 19.5 1 96.25 117 LEU B C 1
ATOM 2442 O O . LEU B 1 117 ? 8.742 6.309 18.656 1 96.25 117 LEU B O 1
ATOM 2446 N N . GLU B 1 118 ? 9.766 7.242 20.422 1 93.81 118 GLU B N 1
ATOM 2447 C CA . GLU B 1 118 ? 10.648 6.09 20.594 1 93.81 118 GLU B CA 1
ATOM 2448 C C . GLU B 1 118 ? 9.945 4.984 21.375 1 93.81 118 GLU B C 1
ATOM 2450 O O . GLU B 1 118 ? 9.32 5.242 22.406 1 93.81 118 GLU B O 1
ATOM 2455 N N . ARG B 1 119 ? 9.961 3.789 20.797 1 91.56 119 ARG B N 1
ATOM 2456 C CA . ARG B 1 119 ? 9.43 2.607 21.453 1 91.56 119 ARG B CA 1
ATOM 2457 C C . ARG B 1 119 ? 10.445 1.467 21.453 1 91.56 119 ARG B C 1
ATOM 2459 O O . ARG B 1 119 ? 11.414 1.5 20.688 1 91.56 119 ARG B O 1
ATOM 2466 N N . ASP B 1 120 ? 10.266 0.474 22.281 1 90.62 120 ASP B N 1
ATOM 2467 C CA . ASP B 1 120 ? 11.156 -0.678 22.375 1 90.62 120 ASP B CA 1
ATOM 2468 C C . ASP B 1 120 ? 11.281 -1.375 21.016 1 90.62 120 ASP B C 1
ATOM 2470 O O . ASP B 1 120 ? 12.375 -1.761 20.609 1 90.62 120 ASP B O 1
ATOM 2474 N N . ALA B 1 121 ? 10.211 -1.442 20.328 1 87.75 121 ALA B N 1
ATOM 2475 C CA . ALA B 1 121 ? 10.172 -2.158 19.062 1 87.75 121 ALA B CA 1
ATOM 2476 C C . ALA B 1 121 ? 10.648 -1.267 17.922 1 87.75 121 ALA B C 1
ATOM 2478 O O . ALA B 1 121 ? 10.688 -1.698 16.766 1 87.75 121 ALA B O 1
ATOM 2479 N N . GLY B 1 122 ? 11.039 -0.021 18.25 1 91.25 122 GLY B N 1
ATOM 2480 C CA . GLY B 1 122 ? 11.445 0.941 17.234 1 91.25 122 GLY B CA 1
ATOM 2481 C C . GLY B 1 122 ? 10.602 2.203 17.234 1 91.25 122 GLY B C 1
ATOM 2482 O O . GLY B 1 122 ? 9.555 2.252 17.891 1 91.25 122 GLY B O 1
ATOM 2483 N N . PRO B 1 123 ? 11.125 3.188 16.531 1 94.56 123 PRO B N 1
ATOM 2484 C CA . PRO B 1 123 ? 10.383 4.449 16.516 1 94.56 123 PRO B CA 1
ATOM 2485 C C . PRO B 1 123 ? 9.039 4.336 15.797 1 94.56 123 PRO B C 1
ATOM 2487 O O . PRO B 1 123 ? 8.93 3.602 14.812 1 94.56 123 PRO B O 1
ATOM 2490 N N . VAL B 1 124 ? 8.055 4.996 16.281 1 95.31 124 VAL B N 1
ATOM 2491 C CA . VAL B 1 124 ? 6.742 5.109 15.664 1 95.31 124 VAL B CA 1
ATOM 2492 C C . VAL B 1 124 ? 6.504 6.551 15.219 1 95.31 124 VAL B C 1
ATOM 2494 O O . VAL B 1 124 ? 6.668 7.488 16 1 95.31 124 VAL B O 1
ATOM 2497 N N . PHE B 1 125 ? 6.176 6.668 13.977 1 97.88 125 PHE B N 1
ATOM 2498 C CA . PHE B 1 125 ? 5.918 7.988 13.414 1 97.88 125 PHE B CA 1
ATOM 2499 C C . PHE B 1 125 ? 4.418 8.258 13.336 1 97.88 125 PHE B C 1
ATOM 2501 O O . PHE B 1 125 ? 3.623 7.328 13.18 1 97.88 125 PHE B O 1
ATOM 2508 N N . HIS B 1 126 ? 4.043 9.484 13.438 1 98.25 126 HIS B N 1
ATOM 2509 C CA . HIS B 1 126 ? 2.658 9.922 13.305 1 98.25 126 HIS B CA 1
ATOM 2510 C C . HIS B 1 126 ? 2.561 11.203 12.484 1 98.25 126 HIS B C 1
ATOM 2512 O O . HIS B 1 126 ? 3.295 12.164 12.727 1 98.25 126 HIS B O 1
ATOM 2518 N N . LEU B 1 127 ? 1.684 11.195 11.547 1 98.88 127 LEU B N 1
ATOM 2519 C CA . LEU B 1 127 ? 1.44 12.336 10.664 1 98.88 127 LEU B CA 1
ATOM 2520 C C . LEU B 1 127 ? 0.01 12.844 10.812 1 98.88 127 LEU B C 1
ATOM 2522 O O . LEU B 1 127 ? -0.925 12.047 10.938 1 98.88 127 LEU B O 1
ATOM 2526 N N . MET B 1 128 ? -0.153 14.102 10.805 1 98.94 128 MET B N 1
ATOM 2527 C CA . MET B 1 128 ? -1.444 14.781 10.719 1 98.94 128 MET B CA 1
ATOM 2528 C C . MET B 1 128 ? -1.473 15.758 9.547 1 98.94 128 MET B C 1
ATOM 2530 O O . MET B 1 128 ? -0.575 16.594 9.398 1 98.94 128 MET B O 1
ATOM 2534 N N . LEU B 1 129 ? -2.48 15.602 8.773 1 98.94 129 LEU B N 1
ATOM 2535 C CA . LEU B 1 129 ? -2.633 16.453 7.594 1 98.94 129 LEU B CA 1
ATOM 2536 C C . LEU B 1 129 ? -3.26 17.797 7.965 1 98.94 129 LEU B C 1
ATOM 2538 O O . LEU B 1 129 ? -4.289 17.828 8.641 1 98.94 129 LEU B O 1
ATOM 2542 N N . VAL B 1 130 ? -2.682 18.906 7.52 1 98.81 130 VAL B N 1
ATOM 2543 C CA . VAL B 1 130 ? -3.174 20.25 7.789 1 98.81 130 VAL B CA 1
ATOM 2544 C C . VAL B 1 130 ? -4.266 20.609 6.785 1 98.81 130 VAL B C 1
ATOM 2546 O O . VAL B 1 130 ? -4.113 20.375 5.582 1 98.81 130 VAL B O 1
ATOM 2549 N N . VAL B 1 131 ? -5.32 21.094 7.258 1 98.25 131 VAL B N 1
ATOM 2550 C CA . VAL B 1 131 ? -6.414 21.625 6.453 1 98.25 131 VAL B CA 1
ATOM 2551 C C . VAL B 1 131 ? -6.711 23.062 6.875 1 98.25 131 VAL B C 1
ATOM 2553 O O . VAL B 1 131 ? -7.215 23.312 7.973 1 98.25 131 VAL B O 1
ATOM 2556 N N . ARG B 1 132 ? -6.32 23.969 5.988 1 95.12 132 ARG B N 1
ATOM 2557 C CA . ARG B 1 132 ? -6.633 25.375 6.211 1 95.12 132 ARG B CA 1
ATOM 2558 C C . ARG B 1 132 ? -7.871 25.797 5.43 1 95.12 132 ARG B C 1
ATOM 2560 O O . ARG B 1 132 ? -7.883 25.734 4.199 1 95.12 132 ARG B O 1
ATOM 2567 N N . PRO B 1 133 ? -8.875 26.156 6.098 1 86.5 133 PRO B N 1
ATOM 2568 C CA . PRO B 1 133 ? -10.086 26.578 5.387 1 86.5 133 PRO B CA 1
ATOM 2569 C C . PRO B 1 133 ? -9.844 27.781 4.492 1 86.5 133 PRO B C 1
ATOM 2571 O O . PRO B 1 133 ? -8.977 28.609 4.785 1 86.5 133 PRO B O 1
ATOM 2574 N N . GLU B 1 134 ? -10.484 27.812 3.393 1 78.19 134 GLU B N 1
ATOM 2575 C CA . GLU B 1 134 ? -10.398 28.938 2.465 1 78.19 134 GLU B CA 1
ATOM 2576 C C . GLU B 1 134 ? -10.891 30.234 3.117 1 78.19 134 GLU B C 1
ATOM 2578 O O . GLU B 1 134 ? -10.367 31.312 2.83 1 78.19 134 GLU B O 1
ATOM 2583 N N . ASP B 1 135 ? -11.922 30.125 3.818 1 75.38 135 ASP B N 1
ATOM 2584 C CA . ASP B 1 135 ? -12.391 31.281 4.582 1 75.38 135 ASP B CA 1
ATOM 2585 C C . ASP B 1 135 ? -11.672 31.375 5.926 1 75.38 135 ASP B C 1
ATOM 2587 O O . ASP B 1 135 ? -12.195 30.938 6.953 1 75.38 135 ASP B O 1
ATOM 2591 N N . LYS B 1 136 ? -10.539 31.922 5.871 1 64.5 136 LYS B N 1
ATOM 2592 C CA . LYS B 1 136 ? -9.633 31.969 7.016 1 64.5 136 LYS B CA 1
ATOM 2593 C C . LYS B 1 136 ? -10.219 32.812 8.148 1 64.5 136 LYS B C 1
ATOM 2595 O O . LYS B 1 136 ? -9.922 32.562 9.32 1 64.5 136 LYS B O 1
ATOM 2600 N N . ALA B 1 137 ? -10.93 33.75 7.648 1 67.12 137 ALA B N 1
ATOM 2601 C CA . ALA B 1 137 ? -11.461 34.688 8.633 1 67.12 137 ALA B CA 1
ATOM 2602 C C . ALA B 1 137 ? -12.445 34 9.57 1 67.12 137 ALA B C 1
ATOM 2604 O O . ALA B 1 137 ? -12.625 34.438 10.711 1 67.12 137 ALA B O 1
ATOM 2605 N N . HIS B 1 138 ? -12.891 32.844 9.117 1 74.12 138 HIS B N 1
ATOM 2606 C CA . HIS B 1 138 ? -14.023 32.344 9.891 1 74.12 138 HIS B CA 1
ATOM 2607 C C . HIS B 1 138 ? -13.797 30.891 10.328 1 74.12 138 HIS B C 1
ATOM 2609 O O . HIS B 1 138 ? -14.648 30.312 11.008 1 74.12 138 HIS B O 1
ATOM 2615 N N . ALA B 1 139 ? -12.75 30.266 9.93 1 85.06 139 ALA B N 1
ATOM 2616 C CA . ALA B 1 139 ? -12.586 28.891 10.391 1 85.06 139 ALA B CA 1
ATOM 2617 C C . ALA B 1 139 ? -11.125 28.594 10.727 1 85.06 139 ALA B C 1
ATOM 2619 O O . ALA B 1 139 ? -10.219 29.031 10.008 1 85.06 139 ALA B O 1
ATOM 2620 N N . PRO B 1 140 ? -10.867 27.984 11.812 1 93.75 140 PRO B N 1
ATOM 2621 C CA . PRO B 1 140 ? -9.492 27.703 12.242 1 93.75 140 PRO B CA 1
ATOM 2622 C C . PRO B 1 140 ? -8.82 26.625 11.398 1 93.75 140 PRO B C 1
ATOM 2624 O O . PRO B 1 140 ? -9.5 25.812 10.766 1 93.75 140 PRO B O 1
ATOM 2627 N N . THR B 1 141 ? -7.523 26.688 11.383 1 96.5 141 THR B N 1
ATOM 2628 C CA . THR B 1 141 ? -6.742 25.609 10.781 1 96.5 141 THR B CA 1
ATOM 2629 C C . THR B 1 141 ? -6.938 24.297 11.547 1 96.5 141 THR B C 1
ATOM 2631 O O . THR B 1 141 ? -6.902 24.281 12.781 1 96.5 141 THR B O 1
ATOM 2634 N N . ARG B 1 142 ? -7.152 23.25 10.828 1 97.88 142 ARG B N 1
ATOM 2635 C CA . ARG B 1 142 ? -7.387 21.938 11.43 1 97.88 142 ARG B CA 1
ATOM 2636 C C . ARG B 1 142 ? -6.309 20.938 11.016 1 97.88 142 ARG B C 1
ATOM 2638 O O . ARG B 1 142 ? -5.543 21.203 10.086 1 97.88 142 ARG B O 1
ATOM 2645 N N . VAL B 1 143 ? -6.219 19.891 11.812 1 98.75 143 VAL B N 1
ATOM 2646 C CA . VAL B 1 143 ? -5.473 18.703 11.398 1 98.75 143 VAL B CA 1
ATOM 2647 C C . VAL B 1 143 ? -6.422 17.516 11.266 1 98.75 143 VAL B C 1
ATOM 2649 O O . VAL B 1 143 ? -7.414 17.422 11.992 1 98.75 143 VAL B O 1
ATOM 2652 N N . VAL B 1 144 ? -6.133 16.672 10.312 1 98.88 144 VAL B N 1
ATOM 2653 C CA . VAL B 1 144 ? -6.848 15.422 10.07 1 98.88 144 VAL B CA 1
ATOM 2654 C C . VAL B 1 144 ? -5.871 14.25 10.102 1 98.88 144 VAL B C 1
ATOM 2656 O O . VAL B 1 144 ? -4.809 14.305 9.477 1 98.88 144 VAL B O 1
ATOM 2659 N N . TYR B 1 145 ? -6.223 13.18 10.914 1 98.81 145 TYR B N 1
ATOM 2660 C CA . TYR B 1 145 ? -5.277 12.07 10.992 1 98.81 145 TYR B CA 1
ATOM 2661 C C . TYR B 1 145 ? -5.996 10.766 11.305 1 98.81 145 TYR B C 1
ATOM 2663 O O . TYR B 1 145 ? -7.141 10.773 11.773 1 98.81 145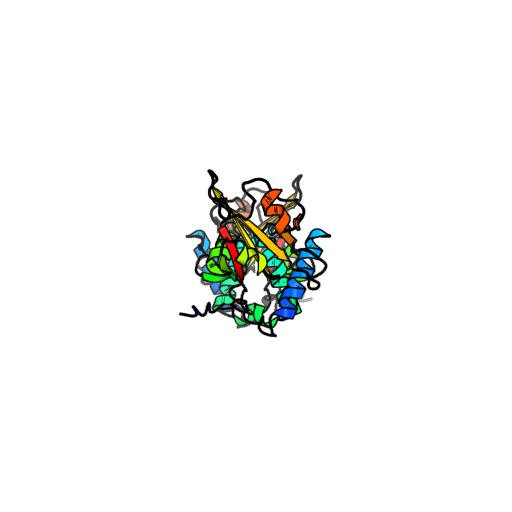 TYR B O 1
ATOM 2671 N N . HIS B 1 146 ? -5.402 9.672 10.875 1 98.75 146 HIS B N 1
ATOM 2672 C CA . HIS B 1 146 ? -5.777 8.336 11.328 1 98.75 146 HIS B CA 1
ATOM 2673 C C . HIS B 1 146 ? -4.84 7.848 12.43 1 98.75 146 HIS B C 1
ATOM 2675 O O . HIS B 1 146 ? -3.619 7.945 12.297 1 98.75 146 HIS B O 1
ATOM 2681 N N . PRO B 1 147 ? -5.367 7.309 13.516 1 96.81 147 PRO B N 1
ATOM 2682 C CA . PRO B 1 147 ? -4.543 6.93 14.664 1 96.81 147 PRO B CA 1
ATOM 2683 C C . PRO B 1 147 ? -3.648 5.727 14.383 1 96.81 147 PRO B C 1
ATOM 2685 O O . PRO B 1 147 ? -2.711 5.453 15.133 1 96.81 147 PRO B O 1
ATOM 2688 N N . GLY B 1 148 ? -3.836 4.977 13.375 1 94.88 148 GLY B N 1
ATOM 2689 C CA . GLY B 1 148 ? -2.998 3.85 12.992 1 94.88 148 GLY B CA 1
ATOM 2690 C C . GLY B 1 148 ? -3.566 2.51 13.43 1 94.88 148 GLY B C 1
ATOM 2691 O O . GLY B 1 148 ? -3.26 1.478 12.828 1 94.88 148 GLY B O 1
ATOM 2692 N N . GLU B 1 149 ? -4.441 2.527 14.422 1 93.75 149 GLU B N 1
ATOM 2693 C CA . GLU B 1 149 ? -5.043 1.287 14.906 1 93.75 149 GLU B CA 1
ATOM 2694 C C . GLU B 1 149 ? -6.121 0.791 13.945 1 93.75 149 GLU B C 1
ATOM 2696 O O . GLU B 1 149 ? -6.934 1.577 13.461 1 93.75 149 GLU B O 1
ATOM 2701 N N . PRO B 1 150 ? -6.023 -0.549 13.672 1 90.75 150 PRO B N 1
ATOM 2702 C CA . PRO B 1 150 ? -7.082 -1.085 12.812 1 90.75 150 PRO B CA 1
ATOM 2703 C C . PRO B 1 150 ? -8.484 -0.789 13.336 1 90.75 150 PRO B C 1
ATOM 2705 O O . PRO B 1 150 ? -8.742 -0.955 14.531 1 90.75 150 PRO B O 1
ATOM 2708 N N . GLY B 1 151 ? -9.32 -0.331 12.508 1 93.44 151 GLY B N 1
ATOM 2709 C CA . GLY B 1 151 ? -10.703 -0.092 12.867 1 93.44 151 GLY B CA 1
ATOM 2710 C C . GLY B 1 151 ? -10.938 1.292 13.445 1 93.44 151 GLY B C 1
ATOM 2711 O O . GLY B 1 151 ? -12.086 1.699 13.648 1 93.44 151 GLY B O 1
ATOM 2712 N N . ALA B 1 152 ? -9.883 2.062 13.734 1 97.38 152 ALA B N 1
ATOM 2713 C CA . ALA B 1 152 ? -10.023 3.406 14.281 1 97.38 152 ALA B CA 1
ATOM 2714 C C . ALA B 1 152 ? -10.625 4.359 13.258 1 97.38 152 ALA B C 1
ATOM 2716 O O . ALA B 1 152 ? -10.445 4.18 12.055 1 97.38 152 ALA B O 1
ATOM 2717 N N . ALA B 1 153 ? -11.297 5.309 13.727 1 98.06 153 ALA B N 1
ATOM 2718 C CA . ALA B 1 153 ? -11.859 6.348 12.867 1 98.06 153 ALA B CA 1
ATOM 2719 C C . ALA B 1 153 ? -10.844 7.461 12.617 1 98.06 153 ALA B C 1
ATOM 2721 O O . ALA B 1 153 ? -9.938 7.672 13.422 1 98.06 153 ALA B O 1
ATOM 2722 N N . VAL B 1 154 ? -11.008 8.117 11.484 1 98.88 154 VAL B N 1
ATOM 2723 C CA . VAL B 1 154 ? -10.242 9.328 11.211 1 98.88 154 VAL B CA 1
ATOM 2724 C C . VAL B 1 154 ? -10.648 10.43 12.188 1 98.88 154 VAL B C 1
ATOM 2726 O O . VAL B 1 154 ? -11.836 10.594 12.484 1 98.88 154 VAL B O 1
ATOM 2729 N N . ARG B 1 155 ? -9.688 11.195 12.656 1 98.56 155 ARG B N 1
ATOM 2730 C CA . ARG B 1 155 ? -9.922 12.242 13.656 1 98.56 155 ARG B CA 1
ATOM 2731 C C . ARG B 1 155 ? -9.516 13.609 13.117 1 98.56 155 ARG B C 1
ATOM 2733 O O . ARG B 1 155 ? -8.75 13.703 12.156 1 98.56 155 ARG B O 1
ATOM 2740 N N . THR B 1 156 ? -10.07 14.578 13.727 1 98.06 156 THR B N 1
ATOM 2741 C CA . THR B 1 156 ? -9.711 15.961 13.43 1 98.06 156 THR B CA 1
ATOM 2742 C C . THR B 1 156 ? -9.617 16.781 14.711 1 98.06 156 THR B C 1
ATOM 2744 O O . THR B 1 156 ? -10.102 16.359 15.766 1 98.06 156 THR B O 1
ATOM 2747 N N . GLY B 1 157 ? -8.859 17.859 14.664 1 97.31 157 GLY B N 1
ATOM 2748 C CA . GLY B 1 157 ? -8.703 18.828 15.734 1 97.31 157 GLY B CA 1
ATOM 2749 C C . GLY B 1 157 ? -8.234 20.188 15.25 1 97.31 157 GLY B C 1
ATOM 2750 O O . GLY B 1 157 ? -7.758 20.328 14.125 1 97.31 157 GLY B O 1
ATOM 2751 N N . VAL B 1 158 ? -8.492 21.141 16.078 1 97.5 158 VAL B N 1
ATOM 2752 C CA . VAL B 1 158 ? -7.98 22.469 15.781 1 97.5 158 VAL B CA 1
ATOM 2753 C C . VAL B 1 158 ? -6.484 22.531 16.094 1 97.5 158 VAL B C 1
ATOM 2755 O O . VAL B 1 158 ? -6.066 22.25 17.219 1 97.5 158 VAL B O 1
ATOM 2758 N N . LEU B 1 159 ? -5.688 22.922 15.078 1 98.25 159 LEU B N 1
ATOM 2759 C CA . LEU B 1 159 ? -4.234 22.891 15.203 1 98.25 159 LEU B CA 1
ATOM 2760 C C . LEU B 1 159 ? -3.773 23.719 16.406 1 98.25 159 LEU B C 1
ATOM 2762 O O . LEU B 1 159 ? -2.982 23.25 17.219 1 98.25 159 LEU B O 1
ATOM 2766 N N . GLN B 1 160 ? -4.266 24.906 16.531 1 96.5 160 GLN B N 1
ATOM 2767 C CA . GLN B 1 160 ? -3.848 25.797 17.625 1 96.5 160 GLN B CA 1
ATOM 2768 C C . GLN B 1 160 ? -4.191 25.203 18.984 1 96.5 160 GLN B C 1
ATOM 2770 O O . GLN B 1 160 ? -3.447 25.375 19.953 1 96.5 160 GLN B O 1
ATOM 2775 N N . SER B 1 161 ? -5.289 24.453 19.078 1 97.56 161 SER B N 1
ATOM 2776 C CA . SER B 1 161 ? -5.711 23.859 20.328 1 97.56 161 SER B CA 1
ATOM 2777 C C . SER B 1 161 ? -4.766 22.734 20.75 1 97.56 161 SER B C 1
ATOM 2779 O O . SER B 1 161 ? -4.621 22.438 21.938 1 97.56 161 SER B O 1
ATOM 2781 N N . LEU B 1 162 ? -4.105 22.062 19.797 1 98.06 162 LEU B N 1
ATOM 2782 C CA . LEU B 1 162 ? -3.184 20.984 20.109 1 98.06 162 LEU B CA 1
ATOM 2783 C C . LEU B 1 162 ? -2.027 21.484 20.969 1 98.06 162 LEU B C 1
ATOM 2785 O O . LEU B 1 162 ? -1.493 20.734 21.797 1 98.06 162 LEU B O 1
ATOM 2789 N N . VAL B 1 163 ? -1.684 22.688 20.812 1 97.56 163 VAL B N 1
ATOM 2790 C CA . VAL B 1 163 ? -0.531 23.281 21.484 1 97.56 163 VAL B CA 1
ATOM 2791 C C . VAL B 1 163 ? -0.708 23.203 23 1 97.56 163 VAL B C 1
ATOM 2793 O O . VAL B 1 163 ? 0.257 22.969 23.734 1 97.56 163 VAL B O 1
ATOM 2796 N N . THR B 1 164 ? -1.919 23.281 23.422 1 95.75 164 THR B N 1
ATOM 2797 C CA . THR B 1 164 ? -2.121 23.359 24.875 1 95.75 164 THR B CA 1
ATOM 2798 C C . THR B 1 164 ? -2.982 22.203 25.359 1 95.75 164 THR B C 1
ATOM 2800 O O . THR B 1 164 ? -2.873 21.781 26.516 1 95.75 164 THR B O 1
ATOM 2803 N N . GLU B 1 165 ? -3.836 21.594 24.5 1 97.38 165 GLU B N 1
ATOM 2804 C CA . GLU B 1 165 ? -4.867 20.672 24.969 1 97.38 165 GLU B CA 1
ATOM 2805 C C . GLU B 1 165 ? -4.496 19.234 24.672 1 97.38 165 GLU B C 1
ATOM 2807 O O . GLU B 1 165 ? -5.051 18.312 25.266 1 97.38 165 GLU B O 1
ATOM 2812 N N . ALA B 1 166 ? -3.619 18.938 23.766 1 97 166 ALA B N 1
ATOM 2813 C CA . ALA B 1 166 ? -3.225 17.578 23.438 1 97 166 ALA B CA 1
ATOM 2814 C C . ALA B 1 166 ? -2.324 16.984 24.531 1 97 166 ALA B C 1
ATOM 2816 O O . ALA B 1 166 ? -1.706 17.734 25.297 1 97 166 ALA B O 1
ATOM 2817 N N . PRO B 1 167 ? -2.369 15.617 24.672 1 95.75 167 PRO B N 1
ATOM 2818 C CA . PRO B 1 167 ? -1.303 15.039 25.5 1 95.75 167 PRO B CA 1
ATOM 2819 C C . PRO B 1 167 ? 0.084 15.547 25.109 1 95.75 167 PRO B C 1
ATOM 2821 O O . PRO B 1 167 ? 0.326 15.836 23.922 1 95.75 167 PRO B O 1
ATOM 2824 N N . LEU B 1 168 ? 1.011 15.617 26 1 96 168 LEU B N 1
ATOM 2825 C CA . LEU B 1 168 ? 2.307 16.266 25.828 1 96 168 LEU B CA 1
ATOM 2826 C C . LEU B 1 168 ? 3.039 15.711 24.609 1 96 168 LEU B C 1
ATOM 2828 O O . LEU B 1 168 ? 3.648 16.453 23.844 1 96 168 LEU B O 1
ATOM 2832 N N . GLU B 1 169 ? 2.965 14.438 24.422 1 95.75 169 GLU B N 1
ATOM 2833 C CA . GLU B 1 169 ? 3.736 13.789 23.359 1 95.75 169 GLU B CA 1
ATOM 2834 C C . GLU B 1 169 ? 3.191 14.141 21.984 1 95.75 169 GLU B C 1
ATOM 2836 O O . GLU B 1 169 ? 3.852 13.898 20.969 1 95.75 169 GLU B O 1
ATOM 2841 N N . TRP B 1 170 ? 1.999 14.773 21.969 1 96.81 170 TRP B N 1
ATOM 2842 C CA . TRP B 1 170 ? 1.38 15.086 20.688 1 96.81 170 TRP B CA 1
ATOM 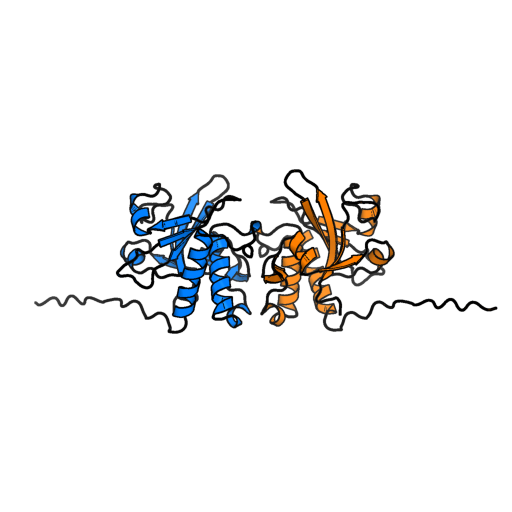2843 C C . TRP B 1 170 ? 1.211 16.594 20.516 1 96.81 170 TRP B C 1
ATOM 2845 O O . TRP B 1 170 ? 0.466 17.047 19.641 1 96.81 170 TRP B O 1
ATOM 2855 N N . ARG B 1 171 ? 1.801 17.406 21.344 1 98.5 171 ARG B N 1
ATOM 2856 C CA . ARG B 1 171 ? 1.764 18.859 21.188 1 98.5 171 ARG B CA 1
ATOM 2857 C C . ARG B 1 171 ? 2.812 19.344 20.188 1 98.5 171 ARG B C 1
ATOM 2859 O O . ARG B 1 171 ? 3.996 19.016 20.328 1 98.5 171 ARG B O 1
ATOM 2866 N N . PRO B 1 172 ? 2.416 20.078 19.172 1 98.75 172 PRO B N 1
ATOM 2867 C CA . PRO B 1 172 ? 3.355 20.562 18.156 1 98.75 172 PRO B CA 1
ATOM 2868 C C . PRO B 1 172 ? 4.102 21.828 18.594 1 98.75 172 PRO B C 1
ATOM 2870 O O . PRO B 1 172 ? 3.941 22.875 17.969 1 98.75 172 PRO B O 1
ATOM 2873 N N . VAL B 1 173 ? 4.891 21.656 19.578 1 98.38 173 VAL B N 1
ATOM 2874 C CA . VAL B 1 173 ? 5.691 22.734 20.125 1 98.38 173 VAL B CA 1
ATOM 2875 C C . VAL B 1 173 ? 7.16 22.328 20.172 1 98.38 173 VAL B C 1
ATOM 2877 O O . VAL B 1 173 ? 7.48 21.156 20.328 1 98.38 173 VAL B O 1
ATOM 2880 N N . PRO B 1 174 ? 8.078 23.297 20 1 97.44 174 PRO B N 1
ATOM 2881 C CA . PRO B 1 174 ? 9.508 22.984 19.891 1 97.44 174 PRO B CA 1
ATOM 2882 C C . PRO B 1 174 ? 10.047 22.281 21.125 1 97.44 174 PRO B C 1
ATOM 2884 O O . PRO B 1 174 ? 11.031 21.531 21.047 1 97.44 174 PRO B O 1
ATOM 2887 N N . GLN B 1 175 ? 9.414 22.438 22.266 1 97 175 GLN B N 1
ATOM 2888 C CA . GLN B 1 175 ? 9.883 21.828 23.516 1 97 175 GLN B CA 1
ATOM 2889 C C . GLN B 1 175 ? 9.625 20.328 23.516 1 97 175 GLN B C 1
ATOM 2891 O O . GLN B 1 175 ? 10.211 19.594 24.328 1 97 175 GLN B O 1
ATOM 2896 N N . ASN B 1 176 ? 8.672 19.891 22.781 1 98.12 176 ASN B N 1
ATOM 2897 C CA . ASN B 1 176 ? 8.352 18.469 22.672 1 98.12 176 ASN B CA 1
ATOM 2898 C C . ASN B 1 176 ? 9.344 17.75 21.766 1 98.12 176 ASN B C 1
ATOM 2900 O O . ASN B 1 176 ? 9.344 17.953 20.547 1 98.12 176 ASN B O 1
ATOM 2904 N N . THR B 1 177 ? 10.086 16.812 22.25 1 96.88 177 THR B N 1
ATOM 2905 C CA . THR B 1 177 ? 11.133 16.125 21.5 1 96.88 177 THR B CA 1
ATOM 2906 C C . THR B 1 177 ? 10.539 15.125 20.516 1 96.88 177 THR B C 1
ATOM 2908 O O . THR B 1 177 ? 11.211 14.68 19.594 1 96.88 177 THR B O 1
ATOM 2911 N N . ALA B 1 178 ? 9.281 14.789 20.75 1 98.25 178 ALA B N 1
ATOM 2912 C CA . ALA B 1 178 ? 8.602 13.875 19.828 1 98.25 178 ALA B CA 1
ATOM 2913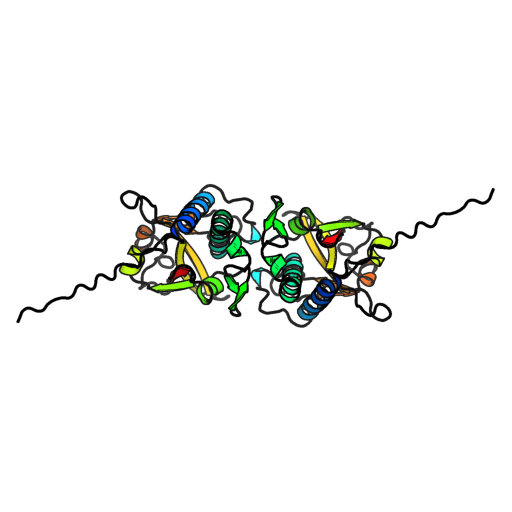 C C . ALA B 1 178 ? 8.133 14.617 18.578 1 98.25 178 ALA B C 1
ATOM 2915 O O . ALA B 1 178 ? 7.82 13.992 17.562 1 98.25 178 ALA B O 1
ATOM 2916 N N . PHE B 1 179 ? 7.98 15.914 18.781 1 98.81 179 PHE B N 1
ATOM 2917 C CA . PHE B 1 179 ? 7.543 16.734 17.656 1 98.81 179 PHE B CA 1
ATOM 2918 C C . PHE B 1 179 ? 8.68 16.969 16.672 1 98.81 179 PHE B C 1
ATOM 2920 O O . PHE B 1 179 ? 9.648 17.672 16.984 1 98.81 179 PHE B O 1
ATOM 2927 N N . LEU B 1 180 ? 8.539 16.438 15.438 1 98.88 180 LEU B N 1
ATOM 2928 C CA . LEU B 1 180 ? 9.586 16.531 14.422 1 98.88 180 LEU B CA 1
ATOM 2929 C C . LEU B 1 180 ? 9.5 17.859 13.68 1 98.88 180 LEU B C 1
ATOM 2931 O O . LEU B 1 180 ? 10.492 18.328 13.109 1 98.88 180 LEU B O 1
ATOM 2935 N N . GLY B 1 181 ? 8.258 18.453 13.602 1 98.88 181 GLY B N 1
ATOM 2936 C CA . GLY B 1 181 ? 8.062 19.719 12.906 1 98.88 181 GLY B CA 1
ATOM 2937 C C . GLY B 1 181 ? 6.953 19.656 11.875 1 98.88 181 GLY B C 1
ATOM 2938 O O . GLY B 1 181 ? 6.133 18.734 11.883 1 98.88 181 GLY B O 1
ATOM 2939 N N . PHE B 1 182 ? 6.875 20.672 11.125 1 98.94 182 PHE B N 1
ATOM 2940 C CA . PHE B 1 182 ? 5.961 20.797 10 1 98.94 182 PHE B CA 1
ATOM 2941 C C . PHE B 1 182 ? 6.672 20.484 8.688 1 98.94 182 PHE B C 1
ATOM 2943 O O . PHE B 1 182 ? 7.863 20.75 8.539 1 98.94 182 PHE B O 1
ATOM 2950 N N . PHE B 1 183 ? 5.984 19.875 7.789 1 98.94 183 PHE B N 1
ATOM 2951 C CA . PHE B 1 183 ? 6.562 19.453 6.52 1 98.94 183 PHE B CA 1
ATOM 2952 C C . PHE B 1 183 ? 5.637 19.797 5.359 1 98.94 183 PHE B C 1
ATOM 2954 O O . PHE B 1 183 ? 4.426 19.922 5.543 1 98.94 183 PHE B O 1
ATOM 2961 N N . ARG B 1 184 ? 6.242 19.906 4.172 1 98.75 184 ARG B N 1
ATOM 2962 C CA . ARG B 1 184 ? 5.516 20.188 2.939 1 98.75 184 ARG B CA 1
ATOM 2963 C C . ARG B 1 184 ? 5.93 19.234 1.825 1 98.75 184 ARG B C 1
ATOM 2965 O O . ARG B 1 184 ? 7.105 18.891 1.698 1 98.75 184 ARG B O 1
ATOM 2972 N N . PHE B 1 185 ? 4.914 18.812 1.117 1 98.44 185 PHE B N 1
ATOM 2973 C CA . PHE B 1 185 ? 5.168 18 -0.059 1 98.44 185 PHE B CA 1
ATOM 2974 C C . PHE B 1 185 ? 6.168 18.672 -0.989 1 98.44 185 PHE B C 1
ATOM 2976 O O . PHE B 1 185 ? 5.984 19.828 -1.368 1 98.44 185 PHE B O 1
ATOM 2983 N N . LYS B 1 186 ? 7.18 17.922 -1.367 1 96.94 186 LYS B N 1
ATOM 2984 C CA . LYS B 1 186 ? 8.32 18.484 -2.09 1 96.94 186 LYS B CA 1
ATOM 2985 C C . LYS B 1 186 ? 7.871 19.141 -3.391 1 96.94 186 LYS B C 1
ATOM 2987 O O . LYS B 1 186 ? 8.445 20.156 -3.809 1 96.94 186 LYS B O 1
ATOM 2992 N N . GLU B 1 187 ? 6.844 18.625 -3.973 1 94.81 187 GLU B N 1
ATOM 2993 C CA . GLU B 1 187 ? 6.418 19.141 -5.266 1 94.81 187 GLU B CA 1
ATOM 2994 C C . GLU B 1 187 ? 5.637 20.438 -5.109 1 94.81 187 GLU B C 1
ATOM 2996 O O . GLU B 1 187 ? 5.348 21.125 -6.094 1 94.81 187 GLU B O 1
ATOM 3001 N N . TRP B 1 188 ? 5.375 20.797 -3.914 1 95.31 188 TRP B N 1
ATOM 3002 C CA . TRP B 1 188 ? 4.621 22.016 -3.656 1 95.31 188 TRP B CA 1
ATOM 3003 C C . TRP B 1 188 ? 5.512 23.094 -3.031 1 95.31 188 TRP B C 1
ATOM 3005 O O . TRP B 1 188 ? 5.023 23.984 -2.34 1 95.31 188 TRP B O 1
ATOM 3015 N N . THR B 1 189 ? 6.855 22.953 -3.041 1 86.88 189 THR B N 1
ATOM 3016 C CA . THR B 1 189 ? 7.797 23.922 -2.492 1 86.88 189 THR B CA 1
ATOM 3017 C C . THR B 1 189 ? 8.156 24.969 -3.535 1 86.88 189 THR B C 1
ATOM 3019 O O . THR B 1 189 ? 8.906 25.906 -3.246 1 86.88 189 THR B O 1
ATOM 3022 N N . ARG B 1 190 ? 7.609 24.906 -4.777 1 61.78 190 ARG B N 1
ATOM 3023 C CA . ARG B 1 190 ? 8.109 25.875 -5.742 1 61.78 190 ARG B CA 1
ATOM 3024 C C . ARG B 1 190 ? 7.531 27.25 -5.477 1 61.78 190 ARG B C 1
ATOM 3026 O O . ARG B 1 190 ? 6.426 27.375 -4.945 1 61.78 190 ARG B O 1
#

pLDDT: mean 90.39, std 15.08, range [40.56, 98.94]

Foldseek 3Di:
DDPPPPPPPPPPPPQDPLCVQLLVQLLVQLVVLLVPNDVVQPLVQAFFVSNLLVSNQVSCVVRPVVVPVFAQFAEPVQGTDSDDDPVRCCVHFKDFPDQAPVSVVVDGFSKWWKFWDQDPVGIDIHIWTWHQDPPNVPDAIKTWGGHGDRPGGIDMDHLVCLQPPNDLRRHSHPVRPRGPHMIHGPVRSD/DDPPPPPPPPPPPPQPPLCVQLLVQLLVQLVVLLVPNDVVQPLVQAFFVSN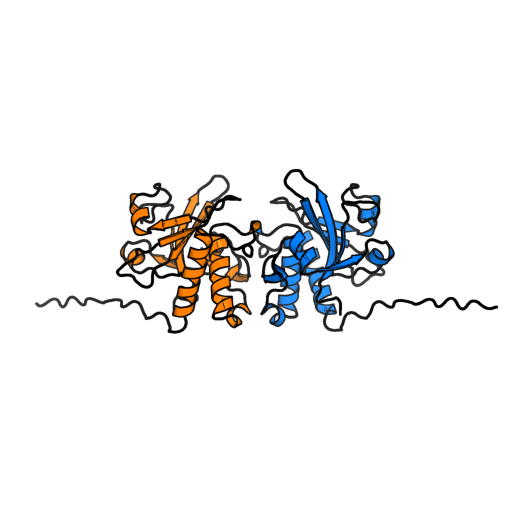LLVSNQVSCVVRPVVVPVWAQFADPVQHTDSDDDPVRCCVHFKDFPDQAPVSVVVDGFSKWWKFWDQDPVGIDIHIWTWHQDPPNVPDAIKTWGGHGDRPGGIDMDHLVCLCPPNDLRRHSHPVRPRGPHMIHGPVRSD